Protein AF-A0A7Z8QSE9-F1 (afdb_monomer)

Solvent-accessible surface area (backbone atoms only — not comparable to full-atom values): 10908 Å² total; per-residue (Å²): 136,84,76,79,72,92,66,96,61,79,76,74,77,53,86,89,45,70,84,76,64,88,83,45,44,68,29,21,60,44,35,50,37,58,76,68,68,54,91,61,83,82,64,87,55,40,41,30,25,34,82,49,93,56,72,51,73,53,83,40,34,42,32,33,25,59,91,69,57,59,62,95,42,73,63,38,24,50,45,44,18,58,72,75,70,36,88,52,70,65,59,51,45,54,49,55,74,76,43,62,71,62,64,55,52,52,43,28,70,74,34,66,65,36,65,56,32,29,42,51,51,46,49,47,30,60,70,67,74,48,84,68,102,66,80,64,50,88,63,72,74,75,37,61,63,50,53,69,89,46,24,63,60,33,74,70,44,79,41,62,55,49,34,27,28,45,16,54,57,49,51,91,92,55,55,74,80,44,71,62,74,135

Nearest PDB structures (foldseek):
  8bbe-assembly1_D  TM=5.115E-01  e=9.601E+00  Homo sapiens
  8bbg-assembly1_D  TM=5.116E-01  e=9.601E+00  Homo sapiens

Radius of gyration: 16.35 Å; Cα contacts (8 Å, |Δi|>4): 283; chains: 1; bounding box: 40×39×44 Å

Foldseek 3Di:
DPPPDDDPDPQPCPVQFDDDDPPKAFAALSCLCRSLVFDFDDPQAGEIEDDDCDWDDGRRYTYHYPVLDFDPDPLRRNVSCCVPVNDDLRSLLSSLVSDDLVSLVVLCVVPVQDLSSLLNQCSSCQLVVDHRPDFARPDYAAHENTDVQFWPFADWDADRSSSYTDRFNDGSVDTDTGTDDD

Structure (mmCIF, N/CA/C/O backbone):
data_AF-A0A7Z8QSE9-F1
#
_entry.id   AF-A0A7Z8QSE9-F1
#
loop_
_atom_site.group_PDB
_atom_site.id
_atom_site.type_symbol
_atom_site.label_atom_id
_atom_site.label_alt_id
_atom_site.label_comp_id
_atom_site.label_asym_id
_atom_site.label_entity_id
_atom_site.label_seq_id
_atom_site.pdbx_PDB_ins_code
_atom_site.Cartn_x
_atom_site.Cartn_y
_atom_site.Cartn_z
_atom_site.occupancy
_atom_site.B_iso_or_equiv
_atom_site.auth_seq_id
_atom_site.auth_comp_id
_atom_site.auth_asym_id
_a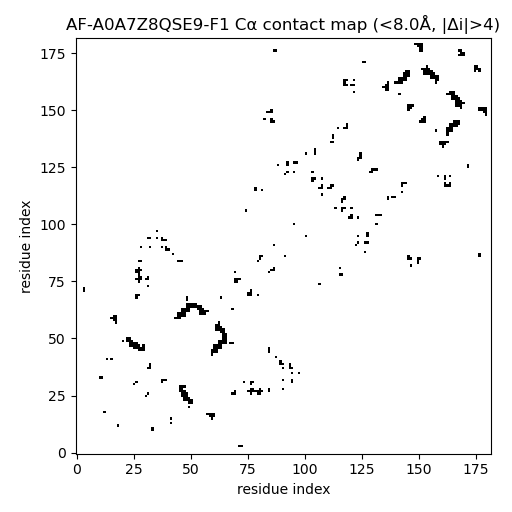tom_site.auth_atom_id
_atom_site.pdbx_PDB_model_num
ATOM 1 N N . MET A 1 1 ? 4.114 -19.449 9.223 1.00 33.12 1 MET A N 1
ATOM 2 C CA . MET A 1 1 ? 5.107 -19.024 8.212 1.00 33.12 1 MET A CA 1
ATOM 3 C C . MET A 1 1 ? 4.740 -19.658 6.883 1.00 33.12 1 MET A C 1
ATOM 5 O O . MET A 1 1 ? 5.011 -20.833 6.684 1.00 33.12 1 MET A O 1
ATOM 9 N N . VAL A 1 2 ? 4.050 -18.923 6.011 1.00 28.47 2 VAL A N 1
ATOM 10 C CA . VAL A 1 2 ? 3.812 -19.380 4.637 1.00 28.47 2 VAL A CA 1
ATOM 11 C C . VAL A 1 2 ? 5.042 -18.969 3.839 1.00 28.47 2 VAL A C 1
ATOM 13 O O . VAL A 1 2 ? 5.263 -17.783 3.617 1.00 28.47 2 VAL A O 1
ATOM 16 N N . ALA A 1 3 ? 5.885 -19.940 3.500 1.00 30.17 3 ALA A N 1
ATOM 17 C CA . ALA A 1 3 ? 6.996 -19.721 2.589 1.00 30.17 3 ALA A CA 1
ATOM 18 C C . ALA A 1 3 ? 6.424 -19.316 1.221 1.00 30.17 3 ALA A C 1
ATOM 20 O O . ALA A 1 3 ? 5.683 -20.089 0.608 1.00 30.17 3 ALA A O 1
ATOM 21 N N . TYR A 1 4 ? 6.733 -18.100 0.764 1.00 39.06 4 TYR A N 1
ATOM 22 C CA . TYR A 1 4 ? 6.474 -17.684 -0.611 1.00 39.06 4 TYR A CA 1
ATOM 23 C C . TYR A 1 4 ? 7.404 -18.504 -1.507 1.00 39.06 4 TYR A C 1
ATOM 25 O O . TYR A 1 4 ? 8.621 -18.331 -1.524 1.00 39.06 4 TYR A O 1
ATOM 33 N N . ASN A 1 5 ? 6.825 -19.532 -2.119 1.00 48.72 5 ASN A N 1
ATOM 34 C CA . ASN A 1 5 ? 7.569 -20.565 -2.810 1.00 48.72 5 ASN A CA 1
ATOM 35 C C . ASN A 1 5 ? 8.211 -19.992 -4.079 1.00 48.72 5 ASN A C 1
ATOM 37 O O . ASN A 1 5 ? 7.522 -19.420 -4.928 1.00 48.72 5 ASN A O 1
ATOM 41 N N . GLN A 1 6 ? 9.519 -20.212 -4.219 1.00 49.94 6 GLN A N 1
ATOM 42 C CA . GLN A 1 6 ? 10.205 -20.119 -5.497 1.00 49.94 6 GLN A CA 1
ATOM 43 C C . GLN A 1 6 ? 9.574 -21.128 -6.449 1.00 49.94 6 GLN A C 1
ATOM 45 O O . GLN A 1 6 ? 9.698 -22.325 -6.236 1.00 49.94 6 GLN A O 1
ATOM 50 N N . ASN A 1 7 ? 8.884 -20.652 -7.480 1.00 38.03 7 ASN A N 1
ATOM 51 C CA . ASN A 1 7 ? 8.595 -21.422 -8.680 1.00 38.03 7 ASN A CA 1
ATOM 52 C C . ASN A 1 7 ? 8.365 -20.443 -9.827 1.00 38.03 7 ASN A C 1
ATOM 54 O O . ASN A 1 7 ? 7.598 -19.488 -9.706 1.00 38.03 7 ASN A O 1
ATOM 58 N N . SER A 1 8 ? 9.057 -20.709 -10.926 1.00 42.00 8 SER A N 1
ATOM 59 C CA . SER A 1 8 ? 8.953 -20.146 -12.269 1.00 42.00 8 SER A CA 1
ATOM 60 C C . SER A 1 8 ? 7.505 -20.109 -12.774 1.00 42.00 8 SER A C 1
ATOM 62 O O . SER A 1 8 ? 7.078 -20.908 -13.602 1.00 42.00 8 SER A O 1
ATOM 64 N N . ARG A 1 9 ? 6.715 -19.164 -12.264 1.00 39.66 9 ARG A N 1
ATOM 65 C CA . ARG A 1 9 ? 5.426 -18.795 -12.845 1.00 39.66 9 ARG A CA 1
ATOM 66 C C . ARG A 1 9 ? 5.698 -17.829 -14.001 1.00 39.66 9 ARG A C 1
ATOM 68 O O . ARG A 1 9 ? 6.543 -16.946 -13.832 1.00 39.66 9 ARG A O 1
ATOM 75 N N . PRO A 1 10 ? 5.027 -17.973 -15.160 1.00 39.97 10 PRO A N 1
ATOM 76 C CA . PRO A 1 10 ? 5.124 -16.980 -16.221 1.00 39.97 10 PRO A CA 1
ATOM 77 C C . PRO A 1 10 ? 4.791 -15.624 -15.603 1.00 39.97 10 PRO A C 1
ATOM 79 O O . PRO A 1 10 ? 3.752 -15.482 -14.955 1.00 39.97 10 PRO A O 1
ATOM 82 N N . VAL A 1 11 ? 5.721 -14.670 -15.717 1.00 47.94 11 VAL A N 1
ATOM 83 C CA . VAL A 1 11 ? 5.527 -13.303 -15.224 1.00 47.94 11 VAL A CA 1
ATOM 84 C C . VAL A 1 11 ? 4.167 -12.851 -15.751 1.00 47.94 11 VAL A C 1
ATOM 86 O O . VAL A 1 11 ? 3.979 -12.900 -16.970 1.00 47.94 11 VAL A O 1
ATOM 89 N N . PRO A 1 12 ? 3.200 -12.490 -14.888 1.00 53.16 12 PRO A N 1
ATOM 90 C CA . PRO A 1 12 ? 1.891 -12.095 -15.367 1.00 53.16 12 PRO A CA 1
ATOM 91 C C . PRO A 1 12 ? 2.079 -10.966 -16.365 1.00 53.16 12 PRO A C 1
ATOM 93 O O . PRO A 1 12 ? 2.729 -9.955 -16.083 1.00 53.16 12 PRO A O 1
ATOM 96 N N . VAL A 1 13 ? 1.570 -11.195 -17.571 1.00 58.72 13 VAL A N 1
ATOM 97 C CA . VAL A 1 13 ? 1.646 -10.219 -18.642 1.00 58.72 13 VAL A CA 1
ATOM 98 C C . VAL A 1 13 ? 0.663 -9.126 -18.272 1.00 58.72 13 VAL A C 1
ATOM 100 O O . VAL A 1 13 ? -0.544 -9.244 -18.466 1.00 58.72 13 VAL A O 1
ATOM 103 N N . PHE A 1 14 ? 1.180 -8.044 -17.706 1.00 74.75 14 PHE A N 1
ATOM 104 C CA . PHE A 1 14 ? 0.444 -6.797 -17.646 1.00 74.75 14 PHE A CA 1
ATOM 105 C C . PHE A 1 14 ? 0.302 -6.321 -19.093 1.00 74.75 14 PHE A C 1
ATOM 107 O O . PHE A 1 14 ? 1.193 -5.661 -19.606 1.00 74.75 14 PHE A O 1
ATOM 114 N N . HIS A 1 15 ? -0.774 -6.712 -19.781 1.00 64.69 15 HIS A N 1
ATOM 115 C CA . HIS A 1 15 ? -0.926 -6.557 -21.238 1.00 64.69 15 HIS A CA 1
ATOM 116 C C . HIS A 1 15 ? -0.707 -5.124 -21.761 1.00 64.69 15 HIS A C 1
ATOM 118 O O . HIS A 1 15 ? -0.363 -4.945 -22.924 1.00 64.69 15 HIS A O 1
ATOM 124 N N . ALA A 1 16 ? -0.859 -4.108 -20.905 1.00 78.12 16 ALA A N 1
ATOM 125 C CA . ALA A 1 16 ? -0.599 -2.702 -21.220 1.00 78.12 16 ALA A CA 1
ATOM 126 C C . ALA A 1 16 ? 0.832 -2.215 -20.888 1.00 78.12 16 ALA A C 1
ATOM 128 O O . ALA A 1 16 ? 1.114 -1.021 -20.989 1.00 78.12 16 ALA A O 1
ATOM 129 N N . PHE A 1 17 ? 1.726 -3.100 -20.444 1.00 87.75 17 PHE A N 1
ATOM 130 C CA . PHE A 1 17 ? 3.077 -2.780 -19.998 1.00 87.75 17 PHE A CA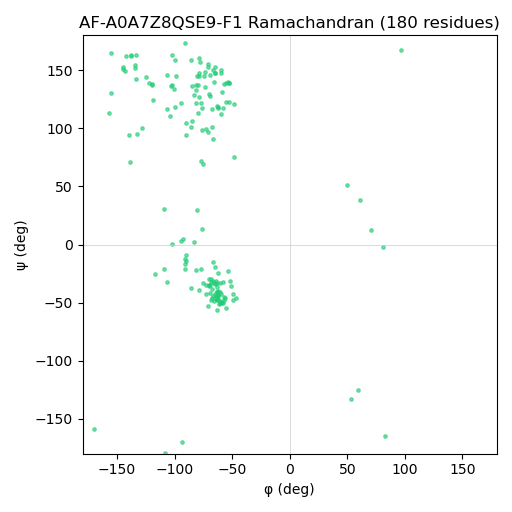 1
ATOM 131 C C . PHE A 1 17 ? 4.106 -3.517 -20.864 1.00 87.75 17 PHE A C 1
ATOM 133 O O . PHE A 1 17 ? 3.931 -4.701 -21.159 1.00 87.75 17 PHE A O 1
ATOM 140 N N . PRO A 1 18 ? 5.214 -2.858 -21.253 1.00 88.25 18 PRO A N 1
ATOM 141 C CA . PRO A 1 18 ? 6.272 -3.533 -21.990 1.00 88.25 18 PRO A CA 1
ATOM 142 C C . PRO A 1 18 ? 6.925 -4.617 -21.123 1.00 88.25 18 PRO A C 1
ATOM 144 O O . PRO A 1 18 ? 6.970 -4.503 -19.895 1.00 88.25 18 PRO A O 1
ATOM 147 N N . ALA A 1 19 ? 7.481 -5.647 -21.764 1.00 88.44 19 ALA A N 1
ATOM 148 C CA . ALA A 1 19 ? 8.210 -6.699 -21.063 1.00 88.44 19 ALA A CA 1
ATOM 149 C C . ALA A 1 19 ? 9.374 -6.115 -20.239 1.00 88.44 19 ALA A C 1
ATOM 151 O O . ALA A 1 19 ? 10.103 -5.220 -20.695 1.00 88.44 19 ALA A O 1
ATOM 152 N N . LEU A 1 20 ? 9.546 -6.622 -19.019 1.00 89.69 20 LEU A N 1
ATOM 153 C CA . LEU A 1 20 ? 10.665 -6.258 -18.154 1.00 89.69 20 LEU A CA 1
ATOM 154 C C . LEU A 1 20 ? 11.982 -6.842 -18.685 1.00 89.69 20 LEU A C 1
ATOM 156 O O . LEU A 1 20 ? 11.987 -7.825 -19.420 1.00 89.69 20 LEU A O 1
ATOM 160 N N . GLU A 1 21 ? 13.099 -6.203 -18.332 1.00 87.62 21 G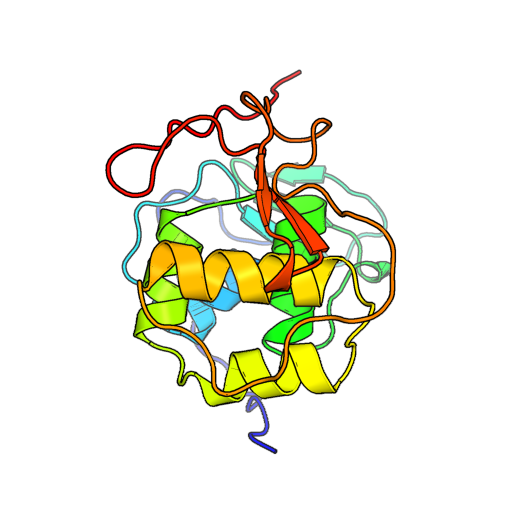LU A N 1
ATOM 161 C CA . GLU A 1 21 ? 14.431 -6.744 -18.626 1.00 87.62 21 GLU A CA 1
ATOM 162 C C . GLU A 1 21 ? 14.647 -8.053 -17.852 1.00 87.62 21 GLU A C 1
ATOM 164 O O . GLU A 1 21 ? 14.158 -8.200 -16.725 1.00 87.62 21 GLU A O 1
ATOM 169 N N . GLU A 1 22 ? 15.403 -8.984 -18.432 1.00 88.44 22 GLU A N 1
ATOM 170 C CA . GLU A 1 22 ? 15.768 -10.235 -17.768 1.00 88.44 22 GLU A CA 1
ATOM 171 C C . GLU A 1 22 ? 16.449 -9.967 -16.412 1.00 88.44 22 GLU A C 1
ATOM 173 O O . GLU A 1 22 ? 17.223 -9.020 -16.253 1.00 88.44 22 GLU A O 1
ATOM 178 N N . GLY A 1 23 ? 16.101 -10.766 -15.400 1.00 90.44 23 GLY A N 1
ATOM 179 C CA . GLY A 1 23 ? 16.563 -10.581 -14.020 1.00 90.44 23 GLY A CA 1
ATOM 180 C C . GLY A 1 23 ? 15.806 -9.521 -13.208 1.00 90.44 23 GLY A C 1
ATOM 181 O O . GLY A 1 23 ? 16.090 -9.359 -12.021 1.00 90.44 23 GLY A O 1
ATOM 182 N N . SER A 1 24 ? 14.834 -8.815 -13.797 1.00 94.50 24 SER A N 1
ATOM 183 C CA . SER A 1 24 ? 13.962 -7.908 -13.038 1.00 94.50 24 SER A CA 1
ATOM 184 C C . SER A 1 24 ? 12.951 -8.680 -12.183 1.00 94.50 24 SER A C 1
ATOM 186 O O . SER A 1 24 ? 12.460 -9.734 -12.584 1.00 94.50 24 SER A O 1
ATOM 188 N N . THR A 1 25 ? 12.573 -8.127 -11.028 1.00 96.06 25 THR A N 1
ATOM 189 C CA . THR A 1 25 ? 11.543 -8.706 -10.145 1.00 96.06 25 THR A CA 1
ATOM 190 C C . THR A 1 25 ? 10.432 -7.707 -9.853 1.00 96.06 25 THR A C 1
ATOM 192 O O . THR A 1 25 ? 10.699 -6.519 -9.681 1.00 96.06 25 THR A O 1
ATOM 195 N N . LEU A 1 26 ? 9.187 -8.169 -9.743 1.00 96.62 26 LEU A N 1
ATOM 196 C CA . LEU A 1 26 ? 8.053 -7.308 -9.392 1.00 96.62 26 LEU A CA 1
ATOM 197 C C . LEU A 1 26 ? 8.199 -6.742 -7.969 1.00 96.62 26 LEU A C 1
ATOM 199 O O . LEU A 1 26 ? 8.743 -7.398 -7.082 1.00 96.62 26 LEU A O 1
ATOM 203 N N . ALA A 1 27 ? 7.695 -5.529 -7.745 1.00 97.94 27 ALA A N 1
ATOM 204 C CA . ALA A 1 27 ? 7.638 -4.902 -6.428 1.00 97.94 27 ALA A CA 1
ATOM 205 C C . ALA A 1 27 ? 6.298 -4.195 -6.223 1.00 97.94 27 ALA A C 1
ATOM 207 O O . ALA A 1 27 ? 5.561 -3.954 -7.177 1.00 97.94 27 ALA A O 1
ATOM 208 N N . GLY A 1 28 ? 5.983 -3.895 -4.962 1.00 98.25 28 GLY A N 1
ATOM 209 C CA . GLY A 1 28 ? 4.776 -3.151 -4.617 1.00 98.25 28 GLY A CA 1
ATOM 210 C C . GLY A 1 28 ? 3.496 -3.750 -5.197 1.00 98.25 28 GLY A C 1
ATOM 211 O O . GLY A 1 28 ? 3.300 -4.967 -5.127 1.00 98.25 28 GLY A O 1
ATOM 212 N N . TYR A 1 29 ? 2.645 -2.913 -5.795 1.00 97.81 29 TYR A N 1
ATOM 21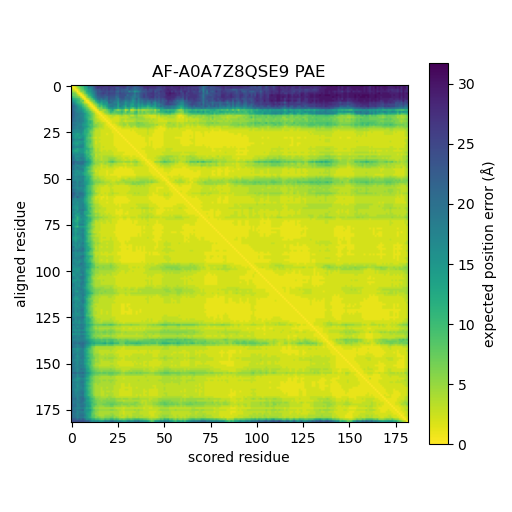3 C CA . TYR A 1 29 ? 1.361 -3.362 -6.339 1.00 97.81 29 TYR A CA 1
ATOM 214 C C . TYR A 1 29 ? 1.510 -4.414 -7.437 1.00 97.81 29 TYR A C 1
ATOM 216 O O . TYR A 1 29 ? 0.690 -5.324 -7.502 1.00 97.81 29 TYR A O 1
ATOM 224 N N . ALA A 1 30 ? 2.571 -4.370 -8.248 1.00 96.88 30 ALA A N 1
ATOM 225 C CA . ALA A 1 30 ? 2.770 -5.359 -9.306 1.00 96.88 30 ALA A CA 1
ATOM 226 C C . ALA A 1 30 ? 2.932 -6.772 -8.731 1.00 96.88 30 ALA A C 1
ATOM 228 O O . ALA A 1 30 ? 2.312 -7.720 -9.208 1.00 96.88 30 ALA A O 1
ATOM 229 N N . ALA A 1 31 ? 3.733 -6.901 -7.670 1.00 97.00 31 ALA A N 1
ATOM 230 C CA . ALA A 1 31 ? 3.939 -8.171 -6.983 1.00 97.00 31 ALA A CA 1
ATOM 231 C C . ALA A 1 31 ? 2.667 -8.645 -6.266 1.00 97.00 31 ALA A C 1
ATOM 233 O O . ALA A 1 31 ? 2.361 -9.832 -6.301 1.00 97.00 31 ALA A O 1
ATOM 234 N N . LEU A 1 32 ? 1.905 -7.726 -5.665 1.00 97.25 32 LEU A N 1
ATOM 235 C CA . LEU A 1 32 ? 0.654 -8.047 -4.971 1.00 97.25 32 LEU A CA 1
ATOM 236 C C . LEU A 1 32 ? -0.432 -8.523 -5.945 1.00 97.25 32 LEU A C 1
ATOM 238 O O . LEU A 1 32 ? -1.056 -9.554 -5.705 1.00 97.25 32 LEU A O 1
ATOM 242 N N . ILE A 1 33 ? -0.613 -7.822 -7.069 1.00 95.94 33 ILE A N 1
ATOM 243 C CA . ILE A 1 33 ? -1.560 -8.200 -8.129 1.00 95.94 33 ILE A CA 1
ATOM 244 C C . ILE A 1 33 ? -1.206 -9.581 -8.680 1.00 95.94 33 ILE A C 1
ATOM 246 O O . ILE A 1 33 ? -2.063 -10.461 -8.742 1.00 95.94 33 ILE A O 1
ATOM 250 N N . ALA A 1 34 ? 0.065 -9.783 -9.026 1.00 94.50 34 ALA A N 1
ATOM 251 C CA . ALA A 1 34 ? 0.583 -11.042 -9.542 1.00 94.50 34 ALA A CA 1
ATOM 252 C C . ALA A 1 34 ? 0.441 -12.201 -8.544 1.00 94.50 34 ALA A C 1
ATOM 254 O O . ALA A 1 34 ? -0.062 -13.269 -8.888 1.00 94.50 34 ALA A O 1
ATOM 255 N N . GLY A 1 35 ? 0.902 -11.991 -7.310 1.00 94.44 35 GLY A N 1
ATOM 256 C CA . GLY A 1 35 ? 0.995 -13.019 -6.277 1.00 94.44 35 GLY A CA 1
ATOM 257 C C . GLY A 1 35 ? -0.365 -13.501 -5.782 1.00 94.44 35 GLY A C 1
ATOM 258 O O . GLY A 1 35 ? -0.511 -14.683 -5.479 1.00 94.44 35 GLY A O 1
ATOM 259 N N . HIS A 1 36 ? -1.359 -12.609 -5.763 1.00 94.19 36 HIS A N 1
ATOM 260 C CA . HIS A 1 36 ? -2.722 -12.912 -5.323 1.00 94.19 36 HIS A CA 1
ATOM 261 C C . HIS A 1 36 ? -3.719 -13.106 -6.480 1.00 94.19 36 HIS A C 1
ATOM 263 O O . HIS A 1 36 ? -4.892 -13.363 -6.223 1.00 94.19 36 HIS A O 1
ATOM 269 N N . GLY A 1 37 ? -3.285 -12.992 -7.743 1.00 93.25 37 GLY A N 1
ATOM 270 C CA . GLY A 1 37 ? -4.162 -13.139 -8.911 1.00 93.25 37 GLY A CA 1
ATOM 271 C C . GLY A 1 37 ? -5.298 -12.110 -8.947 1.00 93.25 37 GLY A C 1
ATOM 272 O O . GLY A 1 37 ? -6.432 -12.454 -9.273 1.00 93.25 37 GLY A O 1
ATOM 273 N N . LEU A 1 38 ? -5.017 -10.864 -8.553 1.00 94.06 38 LEU A N 1
ATOM 274 C CA . LEU A 1 38 ? -6.049 -9.840 -8.381 1.00 94.06 38 LEU A CA 1
ATOM 275 C C . LEU A 1 38 ? -6.621 -9.392 -9.731 1.00 94.06 38 LEU A C 1
ATOM 277 O O . LEU A 1 38 ? -5.883 -8.983 -10.628 1.00 94.06 38 LEU A O 1
ATOM 281 N N . LEU A 1 39 ? -7.949 -9.396 -9.840 1.00 91.25 39 LEU A N 1
ATOM 282 C CA . LEU A 1 39 ? -8.674 -8.857 -10.989 1.00 91.25 39 LEU A CA 1
ATOM 283 C C . LEU A 1 39 ? -8.989 -7.382 -10.740 1.00 91.25 39 LEU A C 1
ATOM 285 O O . LEU A 1 39 ? -9.978 -7.046 -10.090 1.00 91.25 39 LEU A O 1
ATOM 289 N N . VAL A 1 40 ? -8.118 -6.502 -11.226 1.00 91.56 40 VAL A N 1
ATOM 290 C CA . VAL A 1 40 ? -8.216 -5.052 -11.023 1.00 91.56 40 VAL A CA 1
ATOM 291 C C . VAL A 1 40 ? -7.967 -4.302 -12.327 1.00 91.56 40 VAL A C 1
ATOM 293 O O . VAL A 1 40 ? -7.220 -4.795 -13.178 1.00 91.56 40 VAL A O 1
ATOM 296 N N . PRO A 1 41 ? -8.548 -3.100 -12.501 1.00 87.38 41 PRO A N 1
ATOM 297 C CA . PRO A 1 41 ? -8.123 -2.199 -13.562 1.00 87.38 41 PRO A CA 1
ATOM 298 C C . PRO A 1 41 ? -6.613 -1.966 -13.478 1.00 87.38 41 PRO A C 1
ATOM 300 O O . PRO A 1 41 ? -6.059 -1.839 -12.386 1.00 87.38 41 PRO A O 1
ATOM 303 N N . ALA A 1 42 ? -5.943 -1.917 -14.627 1.00 81.19 42 ALA A N 1
ATOM 304 C CA . ALA A 1 42 ? -4.497 -1.741 -14.670 1.00 81.19 42 ALA A CA 1
ATOM 305 C C . ALA A 1 42 ? -4.096 -0.375 -14.069 1.00 81.19 42 ALA A C 1
ATOM 307 O O . ALA A 1 42 ? -4.482 0.650 -14.644 1.00 81.19 42 ALA A O 1
ATOM 308 N N . PRO A 1 43 ? -3.296 -0.331 -12.982 1.00 89.81 43 PRO A N 1
ATOM 309 C CA . PRO A 1 43 ? -2.843 0.929 -12.386 1.00 89.81 43 PRO A CA 1
ATOM 310 C C . PRO A 1 43 ? -2.034 1.771 -13.374 1.00 89.81 43 PRO A C 1
ATOM 312 O O . PRO A 1 43 ? -1.330 1.213 -14.215 1.00 89.81 43 PRO A O 1
ATOM 315 N N . ASP A 1 44 ? -2.099 3.106 -13.286 1.00 88.94 44 ASP A N 1
ATOM 316 C CA . ASP A 1 44 ? -1.430 4.040 -14.220 1.00 88.94 44 ASP A CA 1
ATOM 317 C C . ASP A 1 44 ? 0.047 3.708 -14.447 1.00 88.94 44 ASP A C 1
ATOM 319 O O . ASP A 1 44 ? 0.517 3.692 -15.583 1.00 88.94 44 ASP A O 1
ATOM 323 N N . TYR A 1 45 ? 0.752 3.364 -13.375 1.00 93.06 45 TYR A N 1
ATOM 324 C CA . TYR A 1 45 ? 2.097 2.818 -13.421 1.00 93.06 45 TYR A CA 1
ATOM 325 C C . TYR A 1 45 ? 2.260 1.748 -12.346 1.00 93.06 45 TYR A C 1
ATOM 327 O O . TYR A 1 45 ? 1.499 1.687 -11.382 1.00 93.06 45 TYR A O 1
ATOM 335 N N . LEU A 1 46 ? 3.285 0.923 -12.516 1.00 95.50 46 LEU A N 1
ATOM 336 C CA . LEU A 1 46 ? 3.662 -0.125 -11.578 1.00 95.50 46 LEU A CA 1
ATOM 337 C C . LEU A 1 46 ? 5.165 -0.097 -11.346 1.00 95.50 46 LEU A C 1
ATOM 339 O O . LEU A 1 46 ? 5.936 0.339 -12.207 1.00 95.50 46 LEU A O 1
ATOM 343 N N . CYS A 1 47 ? 5.590 -0.591 -10.189 1.00 97.00 47 CYS A N 1
ATOM 344 C CA . CYS A 1 47 ? 7.004 -0.696 -9.864 1.00 97.00 47 CYS A CA 1
ATOM 345 C C . CYS A 1 47 ? 7.582 -2.094 -10.097 1.00 97.00 47 CYS A C 1
ATOM 347 O O . CYS A 1 47 ? 6.963 -3.121 -9.823 1.00 97.00 47 CYS A O 1
ATOM 349 N N . ALA A 1 48 ? 8.838 -2.119 -10.526 1.00 97.31 48 ALA A N 1
ATOM 350 C CA . ALA A 1 48 ? 9.666 -3.317 -10.537 1.00 97.31 48 ALA A CA 1
ATOM 351 C C . ALA A 1 48 ? 11.082 -2.978 -10.062 1.00 97.31 48 ALA A C 1
ATOM 353 O O . ALA A 1 48 ? 11.495 -1.818 -10.043 1.00 97.31 48 ALA A O 1
ATOM 354 N N . ILE A 1 49 ? 11.829 -3.999 -9.666 1.00 98.00 49 ILE A N 1
ATOM 355 C CA . ILE A 1 49 ? 13.244 -3.916 -9.323 1.00 98.00 49 ILE A CA 1
ATOM 356 C C . ILE A 1 49 ? 14.035 -4.400 -10.529 1.00 98.00 49 ILE A C 1
ATOM 358 O O . ILE A 1 49 ? 13.887 -5.548 -10.938 1.00 98.00 49 ILE A O 1
ATOM 362 N N . GLY A 1 50 ? 14.855 -3.524 -11.094 1.00 96.00 50 GLY A N 1
ATOM 363 C CA . GLY A 1 50 ? 15.784 -3.866 -12.163 1.00 96.00 50 GLY A CA 1
ATOM 364 C C . GLY A 1 50 ? 17.143 -4.295 -11.617 1.00 96.00 50 GLY A C 1
ATOM 36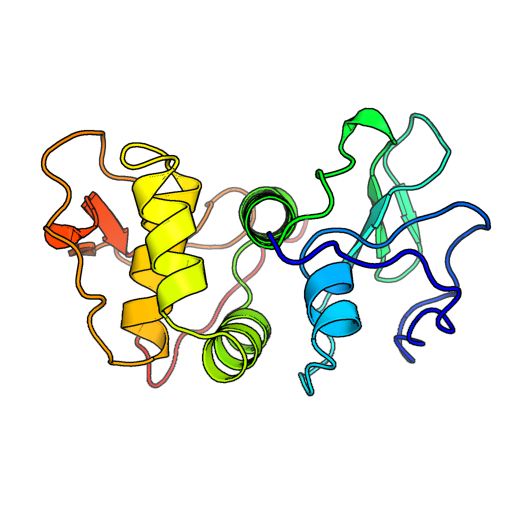5 O O . GLY A 1 50 ? 17.436 -4.160 -10.430 1.00 96.00 50 GLY A O 1
ATOM 366 N N . THR A 1 51 ? 18.009 -4.755 -12.513 1.00 94.50 51 THR A N 1
ATOM 367 C CA . THR A 1 51 ? 19.392 -5.155 -12.200 1.00 94.50 51 THR A CA 1
ATOM 368 C C . THR A 1 51 ? 20.352 -3.962 -12.116 1.00 94.50 51 THR A C 1
ATOM 370 O O . THR A 1 51 ? 21.389 -4.029 -11.462 1.00 94.50 51 THR A O 1
ATOM 373 N N . LYS A 1 52 ? 19.999 -2.835 -12.746 1.00 93.25 52 LYS A N 1
ATOM 374 C CA . LYS A 1 52 ? 20.826 -1.622 -12.823 1.00 93.25 52 LYS A CA 1
ATOM 375 C C . LYS A 1 52 ? 20.754 -0.797 -11.531 1.00 93.25 52 LYS A C 1
ATOM 377 O O . LYS A 1 52 ? 19.694 -0.618 -10.934 1.00 93.25 52 LYS A O 1
ATOM 382 N N . HIS A 1 53 ? 21.864 -0.159 -11.155 1.00 94.12 53 HIS A N 1
ATOM 383 C CA . HIS A 1 53 ? 21.939 0.764 -10.010 1.00 94.12 53 HIS A CA 1
ATOM 384 C C . HIS A 1 53 ? 21.418 2.185 -10.310 1.00 94.12 53 HIS A C 1
ATOM 386 O O . HIS A 1 53 ? 21.842 3.154 -9.685 1.00 94.12 53 HIS A O 1
ATOM 392 N N . LYS A 1 54 ? 20.457 2.325 -11.231 1.00 95.50 54 LYS A N 1
ATOM 393 C CA . LYS A 1 54 ? 19.793 3.593 -11.566 1.00 95.50 54 LYS A CA 1
ATOM 394 C C . LYS A 1 54 ? 18.276 3.406 -11.635 1.00 95.50 54 LYS A C 1
ATOM 396 O O . LYS A 1 54 ? 17.810 2.374 -12.108 1.00 95.50 54 LYS A O 1
ATOM 401 N N . ARG A 1 55 ? 17.517 4.405 -11.168 1.00 96.50 55 ARG A N 1
ATOM 402 C CA . ARG A 1 55 ? 16.058 4.469 -11.358 1.00 96.50 55 ARG A CA 1
ATOM 403 C C . ARG A 1 55 ? 15.741 4.982 -12.760 1.00 96.50 55 ARG A C 1
ATOM 405 O O . ARG A 1 55 ? 16.385 5.929 -13.209 1.00 96.50 55 ARG A O 1
ATOM 412 N N . TYR A 1 56 ? 14.772 4.376 -13.429 1.00 96.06 56 TYR A N 1
ATOM 413 C CA . TYR A 1 56 ? 14.340 4.796 -14.762 1.00 96.06 56 TYR A CA 1
ATOM 414 C C . TYR A 1 56 ? 12.898 4.368 -15.033 1.00 96.06 56 TYR A C 1
ATOM 416 O O . TYR A 1 56 ? 12.357 3.521 -14.323 1.00 96.06 56 TYR A O 1
ATOM 424 N N . GLU A 1 57 ? 12.287 4.947 -16.060 1.00 95.12 57 GLU A N 1
ATOM 425 C CA . GLU A 1 57 ? 10.952 4.569 -16.519 1.00 95.12 57 GLU A CA 1
ATOM 426 C C . GLU A 1 57 ? 11.036 3.783 -17.833 1.00 95.12 57 GLU A C 1
ATOM 428 O O . GLU A 1 57 ? 11.925 4.015 -18.655 1.00 95.12 57 GLU A O 1
ATOM 433 N N . LYS A 1 58 ? 10.131 2.819 -18.019 1.00 93.75 58 LYS A N 1
ATOM 434 C CA . LYS A 1 58 ? 10.001 2.030 -19.254 1.00 93.75 58 LYS A CA 1
ATOM 435 C C . LYS A 1 58 ? 8.521 1.834 -19.568 1.00 93.75 58 LYS A C 1
ATOM 437 O O . LYS A 1 58 ? 7.882 0.913 -19.057 1.00 93.75 58 LYS A O 1
ATOM 442 N N . GLY A 1 59 ? 7.966 2.710 -20.403 1.00 93.00 59 GLY A N 1
ATOM 443 C CA . GLY A 1 59 ? 6.515 2.796 -20.575 1.00 93.00 59 GLY A CA 1
ATOM 444 C C . GLY A 1 59 ? 5.854 3.110 -19.232 1.00 93.00 59 GLY A C 1
ATOM 445 O O . GLY A 1 59 ? 6.258 4.045 -18.554 1.00 93.00 59 GLY A O 1
ATOM 446 N N . ARG A 1 60 ? 4.893 2.284 -18.809 1.00 93.06 60 ARG A N 1
ATOM 447 C CA . ARG A 1 60 ? 4.201 2.427 -17.514 1.00 93.06 60 ARG A CA 1
ATOM 448 C C . ARG A 1 60 ? 4.963 1.812 -16.331 1.00 93.06 60 ARG A C 1
ATOM 450 O O . ARG A 1 60 ? 4.470 1.824 -15.207 1.00 93.06 60 ARG A O 1
ATOM 457 N N . TRP A 1 61 ? 6.160 1.264 -16.547 1.00 95.38 61 TRP A N 1
ATOM 458 C CA . TRP A 1 61 ? 7.003 0.796 -15.449 1.00 95.38 61 TRP A CA 1
ATOM 459 C C . TRP A 1 61 ? 7.836 1.916 -14.847 1.00 95.38 61 TRP A C 1
ATOM 461 O O . TRP A 1 61 ? 8.531 2.632 -15.566 1.00 95.38 61 TRP A O 1
ATOM 471 N N . ARG A 1 62 ? 7.894 1.944 -13.517 1.00 96.19 62 ARG A N 1
ATOM 472 C CA . ARG A 1 62 ? 8.936 2.627 -12.750 1.00 96.19 62 ARG A CA 1
ATOM 473 C C . ARG A 1 62 ? 9.909 1.596 -12.199 1.00 96.19 62 ARG A C 1
ATOM 475 O O . ARG A 1 62 ? 9.572 0.805 -11.320 1.00 96.19 62 ARG A O 1
ATOM 482 N N . ILE A 1 63 ? 11.128 1.596 -12.721 1.00 97.38 63 ILE A N 1
ATOM 483 C CA . ILE A 1 63 ? 12.152 0.624 -12.356 1.00 97.38 63 ILE A CA 1
ATOM 484 C C . ILE A 1 63 ? 13.037 1.197 -11.254 1.00 97.38 63 ILE A C 1
ATOM 486 O O . ILE A 1 63 ? 13.663 2.250 -11.400 1.00 97.38 63 ILE A O 1
ATOM 490 N N . PHE A 1 64 ? 13.088 0.486 -10.133 1.00 98.06 64 PHE A N 1
ATOM 491 C CA . PHE A 1 64 ? 13.923 0.789 -8.982 1.00 98.06 64 PHE A CA 1
ATOM 492 C C . PHE A 1 64 ? 15.185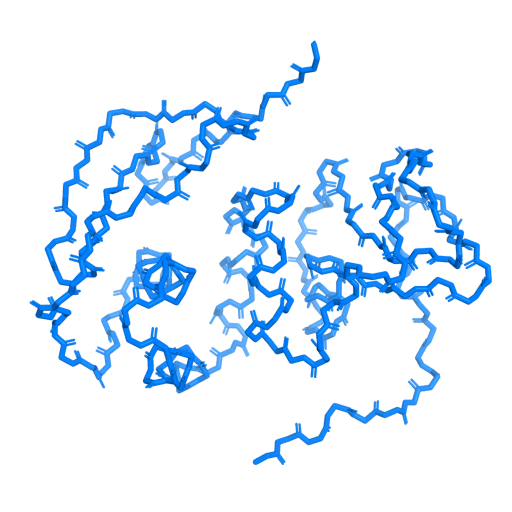 -0.069 -8.978 1.00 98.06 64 PHE A C 1
ATOM 494 O O . PHE A 1 64 ? 15.257 -1.124 -9.601 1.00 98.06 64 PHE A O 1
ATOM 501 N N . THR A 1 65 ? 16.202 0.400 -8.260 1.00 97.81 65 THR A N 1
ATOM 502 C CA . THR A 1 65 ? 17.484 -0.309 -8.151 1.00 97.81 65 THR A CA 1
ATOM 503 C C . THR A 1 65 ? 17.404 -1.471 -7.155 1.00 97.81 65 THR A C 1
ATOM 505 O O . THR A 1 65 ? 16.559 -1.411 -6.253 1.00 97.81 65 THR A O 1
ATOM 508 N N . PRO A 1 66 ? 18.325 -2.457 -7.213 1.00 97.12 66 PRO A N 1
ATOM 509 C CA . PRO A 1 66 ? 18.329 -3.616 -6.312 1.00 97.12 66 PRO A CA 1
ATOM 510 C C . PRO A 1 66 ? 18.256 -3.276 -4.818 1.00 97.12 66 PRO A C 1
ATOM 512 O O . PRO A 1 66 ? 17.636 -4.002 -4.051 1.00 97.12 66 PRO A O 1
ATOM 515 N N . ARG A 1 67 ? 18.814 -2.132 -4.395 1.00 97.00 67 ARG A N 1
ATOM 516 C CA . ARG A 1 67 ? 18.790 -1.692 -2.987 1.00 97.00 67 ARG A CA 1
ATOM 517 C C . ARG A 1 67 ? 17.386 -1.381 -2.451 1.00 97.00 67 ARG A C 1
ATOM 519 O O . ARG A 1 67 ? 17.216 -1.265 -1.247 1.00 97.00 67 ARG A O 1
ATOM 526 N N . HIS A 1 68 ? 16.414 -1.152 -3.334 1.00 97.81 68 HIS A N 1
ATOM 527 C CA . HIS A 1 68 ? 15.026 -0.883 -2.948 1.00 97.81 68 HIS A CA 1
ATOM 528 C C . HIS A 1 68 ? 14.177 -2.154 -2.958 1.00 97.81 68 HIS A C 1
ATOM 530 O O . HIS A 1 68 ? 12.970 -2.058 -2.750 1.00 97.81 68 HIS A O 1
ATOM 536 N N . LYS A 1 69 ? 14.772 -3.322 -3.243 1.00 97.44 69 LYS A N 1
ATOM 537 C CA . LYS A 1 69 ? 14.045 -4.585 -3.286 1.00 97.44 69 LYS A CA 1
ATOM 538 C C . LYS A 1 69 ? 13.376 -4.831 -1.930 1.00 97.44 69 LYS A C 1
ATOM 540 O O . LYS A 1 69 ? 14.092 -4.931 -0.933 1.00 97.44 69 LYS A O 1
ATOM 545 N N . PRO A 1 70 ? 12.035 -4.904 -1.869 1.00 97.62 70 PRO A N 1
ATOM 546 C CA . PRO A 1 70 ? 11.369 -5.314 -0.645 1.00 97.62 70 PRO A CA 1
ATOM 547 C C . PRO A 1 70 ? 11.705 -6.780 -0.357 1.00 97.62 70 PRO A C 1
ATOM 549 O O . PRO A 1 70 ? 11.914 -7.572 -1.279 1.00 97.62 70 PRO A O 1
ATOM 552 N N . ASN A 1 71 ? 11.733 -7.150 0.923 1.00 96.88 71 ASN A N 1
ATOM 553 C CA . ASN A 1 71 ? 11.693 -8.565 1.287 1.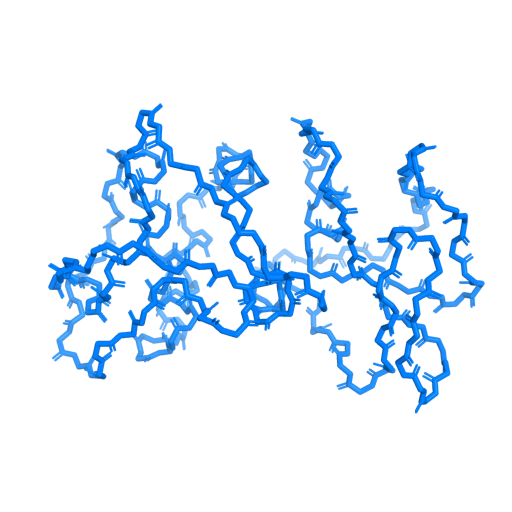00 96.88 71 ASN A CA 1
ATOM 554 C C . ASN A 1 71 ? 10.394 -9.182 0.751 1.00 96.88 71 ASN A C 1
ATOM 556 O O . ASN A 1 71 ? 9.374 -8.496 0.667 1.00 96.88 71 ASN A O 1
ATOM 560 N N . ASP A 1 72 ? 10.428 -10.471 0.425 1.00 94.00 72 ASP A N 1
ATOM 561 C CA . ASP A 1 72 ? 9.298 -11.177 -0.183 1.00 94.00 72 ASP A CA 1
ATOM 562 C C . ASP A 1 72 ? 8.219 -11.509 0.862 1.00 94.00 72 ASP A C 1
ATOM 564 O O . ASP A 1 72 ? 8.084 -12.631 1.351 1.00 94.00 72 ASP A O 1
ATOM 568 N N . SER A 1 73 ? 7.509 -10.474 1.311 1.00 96.50 73 SER A N 1
ATOM 569 C CA . SER A 1 73 ? 6.379 -10.593 2.225 1.00 96.50 73 SER A CA 1
ATOM 570 C C . SER A 1 73 ? 5.296 -9.565 1.919 1.00 96.50 73 SER A C 1
ATOM 572 O O . SER A 1 73 ? 5.577 -8.457 1.452 1.00 96.50 73 SER A O 1
ATOM 574 N N . LEU A 1 74 ? 4.050 -9.915 2.260 1.00 97.44 74 LEU A N 1
ATOM 575 C CA . LEU A 1 74 ? 2.884 -9.040 2.112 1.00 97.44 74 LEU A CA 1
ATOM 576 C C . LEU A 1 74 ? 3.144 -7.646 2.700 1.00 97.44 74 LEU A C 1
ATOM 578 O O . LEU A 1 74 ? 2.922 -6.641 2.028 1.00 97.44 74 LEU A O 1
ATOM 582 N N . HIS A 1 75 ? 3.676 -7.591 3.926 1.00 97.94 75 HIS A N 1
ATOM 583 C CA . HIS A 1 75 ? 3.982 -6.334 4.604 1.00 97.94 75 HIS A CA 1
ATOM 584 C C . HIS A 1 75 ? 4.963 -5.471 3.803 1.00 97.94 75 HIS A C 1
ATOM 586 O O . HIS A 1 75 ? 4.706 -4.294 3.566 1.00 97.94 75 HIS A O 1
ATOM 592 N N . ASN A 1 76 ? 6.078 -6.050 3.357 1.00 98.38 76 ASN A N 1
ATOM 593 C CA . ASN A 1 76 ? 7.133 -5.288 2.697 1.00 98.38 76 ASN A CA 1
ATOM 594 C C . ASN A 1 76 ? 6.707 -4.802 1.309 1.00 98.38 76 ASN A C 1
ATOM 596 O O . ASN A 1 76 ? 7.033 -3.675 0.936 1.00 98.38 76 ASN A O 1
ATOM 600 N N . HIS A 1 77 ? 5.928 -5.595 0.570 1.00 98.56 77 HIS A N 1
ATOM 601 C CA . HIS A 1 77 ? 5.353 -5.155 -0.699 1.00 98.56 77 HIS A CA 1
ATOM 602 C C . HIS A 1 77 ? 4.279 -4.074 -0.508 1.00 98.56 77 HIS A C 1
ATOM 604 O O . HIS A 1 77 ? 4.298 -3.079 -1.230 1.00 98.56 77 HIS A O 1
ATOM 610 N N . LEU A 1 78 ? 3.402 -4.189 0.494 1.00 98.69 78 LEU A N 1
ATOM 611 C CA . LEU A 1 78 ? 2.441 -3.131 0.830 1.00 98.69 78 LEU A CA 1
ATOM 612 C C . LEU A 1 78 ? 3.146 -1.832 1.236 1.00 98.69 78 LEU A C 1
ATOM 614 O O . LEU A 1 78 ? 2.841 -0.767 0.705 1.00 98.69 78 LEU A O 1
ATOM 618 N N . THR A 1 79 ? 4.136 -1.913 2.122 1.00 98.56 79 THR A N 1
ATOM 619 C CA . THR A 1 79 ? 4.939 -0.762 2.548 1.00 98.56 79 THR A CA 1
ATOM 620 C C . THR A 1 79 ? 5.667 -0.121 1.370 1.00 98.56 79 THR A C 1
ATOM 622 O O . THR A 1 79 ? 5.651 1.104 1.234 1.00 98.56 79 THR A O 1
ATOM 625 N N . PHE A 1 80 ? 6.249 -0.925 0.473 1.00 98.62 80 PHE A N 1
ATOM 626 C CA . PHE A 1 80 ? 6.853 -0.429 -0.762 1.00 98.62 80 PHE A CA 1
ATOM 627 C C . PHE A 1 80 ? 5.832 0.347 -1.607 1.00 98.62 80 PHE A C 1
ATOM 629 O O . PHE A 1 80 ? 6.104 1.484 -1.997 1.00 98.62 80 PHE A O 1
ATOM 636 N N . ALA A 1 81 ? 4.650 -0.229 -1.845 1.00 98.25 81 ALA A N 1
ATOM 637 C CA . ALA A 1 81 ? 3.604 0.388 -2.654 1.00 98.25 81 ALA A CA 1
ATOM 638 C C . ALA A 1 81 ? 3.141 1.727 -2.054 1.00 98.25 81 ALA A C 1
ATOM 640 O O . ALA A 1 81 ? 3.197 2.767 -2.711 1.00 98.25 81 ALA A O 1
ATOM 641 N N . LEU A 1 82 ? 2.810 1.755 -0.759 1.00 98.12 82 LEU A N 1
ATOM 642 C CA . LEU A 1 82 ? 2.383 2.978 -0.068 1.00 98.12 82 LEU A CA 1
ATOM 643 C C . LEU A 1 82 ? 3.456 4.077 -0.034 1.00 98.12 82 LEU A C 1
ATOM 645 O O . LEU A 1 82 ? 3.121 5.254 0.149 1.00 98.12 82 LEU A O 1
ATOM 649 N N . LYS A 1 83 ? 4.734 3.700 -0.134 1.00 97.56 83 LYS A N 1
ATOM 650 C CA . LYS A 1 83 ? 5.885 4.609 -0.114 1.00 97.56 83 LYS A CA 1
ATOM 651 C C . LYS A 1 83 ? 6.222 5.174 -1.491 1.00 97.56 83 LYS A C 1
ATOM 653 O O . LYS A 1 83 ? 6.650 6.323 -1.570 1.00 97.56 83 LYS A O 1
ATOM 658 N N . HIS A 1 84 ? 6.084 4.373 -2.545 1.00 96.88 84 HIS A N 1
ATOM 659 C CA . HIS A 1 84 ? 6.619 4.690 -3.873 1.00 96.88 84 HIS A CA 1
ATOM 660 C C . HIS A 1 84 ? 5.555 4.844 -4.964 1.00 96.88 84 HIS A C 1
ATOM 662 O O . HIS A 1 84 ? 5.798 5.547 -5.942 1.00 96.88 84 HIS A O 1
ATOM 668 N N . GLU A 1 85 ? 4.394 4.217 -4.792 1.00 96.50 85 GLU A N 1
ATOM 669 C CA . GLU A 1 85 ? 3.282 4.214 -5.754 1.00 96.50 85 GLU A CA 1
ATOM 670 C C . GLU A 1 85 ? 2.080 5.036 -5.256 1.00 96.50 85 GLU A C 1
ATOM 672 O O . GLU A 1 85 ? 1.257 5.504 -6.045 1.00 96.50 85 GLU A O 1
ATOM 677 N N . GLY A 1 86 ? 2.000 5.254 -3.941 1.00 96.94 86 GLY A N 1
ATOM 678 C CA . GLY A 1 86 ? 0.881 5.930 -3.291 1.00 96.94 86 GLY A CA 1
ATOM 679 C C . GLY A 1 86 ? -0.285 4.979 -3.023 1.00 96.94 86 GLY A C 1
ATOM 680 O O . GLY A 1 86 ? -0.136 3.756 -3.026 1.00 96.94 86 GLY A O 1
ATOM 681 N N . ILE A 1 87 ? -1.457 5.540 -2.736 1.00 97.62 87 ILE A N 1
ATOM 682 C CA . ILE A 1 87 ? -2.672 4.757 -2.496 1.00 97.62 87 ILE A CA 1
ATOM 683 C C . ILE A 1 87 ? -3.286 4.356 -3.837 1.00 97.62 87 ILE A C 1
ATOM 685 O O . ILE A 1 87 ? -3.458 5.203 -4.711 1.00 97.62 87 ILE A O 1
ATOM 689 N N . ASP A 1 88 ? -3.660 3.088 -3.973 1.00 97.19 88 ASP A N 1
ATOM 690 C CA . ASP A 1 88 ? -4.534 2.608 -5.040 1.00 97.19 88 ASP A CA 1
ATOM 691 C C . ASP A 1 88 ? -5.684 1.816 -4.406 1.00 97.19 88 ASP A C 1
ATOM 693 O O . ASP A 1 88 ? -5.509 0.683 -3.952 1.00 97.19 88 ASP A O 1
ATOM 697 N N . LEU A 1 89 ? -6.855 2.451 -4.281 1.00 97.00 89 LEU A N 1
ATOM 698 C CA . LEU A 1 89 ? -7.975 1.880 -3.525 1.00 97.00 89 LEU A CA 1
ATOM 699 C C . LEU A 1 89 ? -8.538 0.620 -4.189 1.00 97.00 89 LEU A C 1
ATOM 701 O O . LEU A 1 89 ? -8.980 -0.277 -3.475 1.00 97.00 89 LEU A O 1
ATOM 705 N N . ALA A 1 90 ? -8.491 0.524 -5.522 1.00 95.62 90 ALA A N 1
ATOM 706 C CA . ALA A 1 90 ? -8.971 -0.650 -6.243 1.00 95.62 90 ALA A CA 1
ATOM 707 C C . ALA A 1 90 ? -8.074 -1.863 -5.965 1.00 95.62 90 ALA A C 1
ATOM 709 O O . ALA A 1 90 ? -8.574 -2.927 -5.594 1.00 95.62 90 ALA A O 1
ATOM 710 N N . VAL A 1 91 ? -6.750 -1.684 -6.060 1.00 97.31 91 VAL A N 1
ATOM 711 C CA . VAL A 1 91 ? -5.785 -2.749 -5.752 1.00 97.31 91 VAL A CA 1
ATOM 712 C C . VAL A 1 91 ? -5.867 -3.159 -4.284 1.00 97.31 91 VAL A C 1
ATOM 714 O O . VAL A 1 91 ? -5.965 -4.349 -3.985 1.00 97.31 91 VAL A O 1
ATOM 717 N N . LEU A 1 92 ? -5.875 -2.189 -3.365 1.00 98.06 92 LEU A N 1
ATOM 718 C CA . LEU A 1 92 ? -5.942 -2.463 -1.928 1.00 98.06 92 LEU A CA 1
ATOM 719 C C . LEU A 1 92 ? -7.243 -3.172 -1.542 1.00 98.06 92 LEU A C 1
ATOM 721 O O . LEU A 1 92 ? -7.198 -4.151 -0.803 1.00 98.06 92 LEU A O 1
ATOM 725 N N . LYS A 1 93 ? -8.396 -2.741 -2.071 1.00 97.12 93 LYS A N 1
ATOM 726 C CA . LYS A 1 93 ? -9.681 -3.396 -1.790 1.00 97.12 93 LYS A CA 1
ATOM 727 C C . LYS A 1 93 ? -9.697 -4.832 -2.308 1.00 97.12 93 LYS A C 1
ATOM 729 O O . LYS A 1 93 ? -10.091 -5.726 -1.563 1.00 97.12 93 LYS A O 1
ATOM 734 N N . ALA A 1 94 ? -9.256 -5.063 -3.546 1.00 97.31 94 ALA A N 1
ATOM 735 C CA . ALA A 1 94 ? -9.191 -6.407 -4.119 1.00 97.31 94 ALA A CA 1
ATOM 736 C C . ALA A 1 94 ? -8.254 -7.325 -3.314 1.00 97.31 94 ALA A C 1
ATOM 738 O O . ALA A 1 94 ? -8.586 -8.478 -3.035 1.00 97.31 94 ALA A O 1
ATOM 739 N N . LEU A 1 95 ? -7.110 -6.798 -2.872 1.00 98.06 95 LEU A N 1
ATOM 740 C CA . LEU A 1 95 ? -6.178 -7.527 -2.019 1.00 98.06 95 LEU A CA 1
ATOM 741 C C . LEU A 1 95 ? -6.789 -7.862 -0.653 1.00 98.06 95 LEU A C 1
ATOM 743 O O . LEU A 1 95 ? -6.696 -9.000 -0.200 1.00 98.06 95 LEU A O 1
ATOM 747 N N . PHE A 1 96 ? -7.428 -6.899 0.009 1.00 97.62 96 PHE A N 1
ATOM 748 C CA . PHE A 1 96 ? -7.996 -7.102 1.342 1.00 97.62 96 PHE A CA 1
ATOM 749 C C . PHE A 1 96 ? -9.188 -8.058 1.351 1.00 97.62 96 PHE A C 1
ATOM 751 O O . PHE A 1 96 ? -9.368 -8.772 2.328 1.00 97.62 96 PHE A O 1
ATOM 758 N N . VAL A 1 97 ? -9.961 -8.135 0.264 1.00 95.56 97 VAL A N 1
ATOM 759 C CA . VAL A 1 97 ? -11.045 -9.124 0.127 1.00 95.56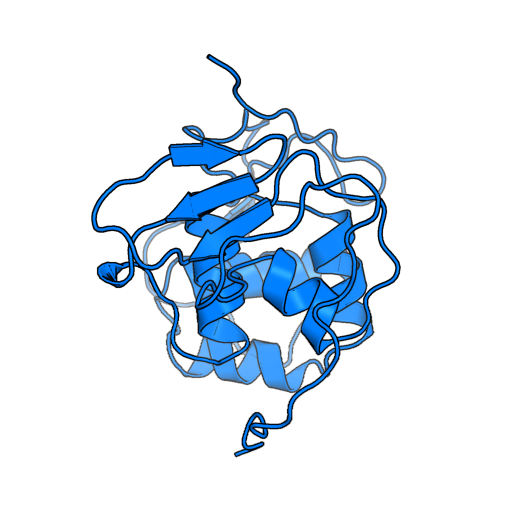 97 VAL A CA 1
ATOM 760 C C . VAL A 1 97 ? -10.506 -10.551 -0.040 1.00 95.56 97 VAL A C 1
ATOM 762 O O . VAL A 1 97 ? -11.154 -11.503 0.384 1.00 95.56 97 VAL A O 1
ATOM 765 N N . THR A 1 98 ? -9.320 -10.720 -0.632 1.00 93.94 98 THR A N 1
ATOM 766 C CA . THR A 1 98 ? -8.693 -12.045 -0.828 1.00 93.94 98 THR A CA 1
ATOM 767 C C . THR A 1 98 ? -7.775 -12.462 0.322 1.00 93.94 98 THR A C 1
ATOM 769 O O . THR A 1 98 ? -7.380 -13.624 0.417 1.00 93.94 98 THR A O 1
ATOM 772 N N . THR A 1 99 ? -7.433 -11.529 1.209 1.00 93.38 99 THR A N 1
ATOM 773 C CA . THR A 1 99 ? -6.515 -11.742 2.329 1.00 93.38 99 THR A CA 1
ATOM 774 C C . THR A 1 99 ? -7.297 -11.879 3.628 1.00 93.38 99 THR A C 1
ATOM 776 O O . THR A 1 99 ? -8.216 -11.109 3.895 1.00 93.38 99 THR A O 1
ATOM 779 N N . LYS A 1 100 ? -6.921 -12.843 4.474 1.00 95.06 100 LYS A N 1
ATOM 780 C CA . LYS A 1 100 ? -7.573 -12.996 5.776 1.00 95.06 100 LYS A CA 1
ATOM 781 C C . LYS A 1 100 ? -7.222 -11.826 6.719 1.00 95.06 100 LYS A C 1
ATOM 783 O O . LYS A 1 100 ? -6.080 -11.355 6.659 1.00 95.06 100 LYS A O 1
ATOM 788 N N . PRO A 1 101 ? -8.143 -11.376 7.596 1.00 96.94 101 PRO A N 1
ATOM 789 C CA . PRO A 1 101 ? -7.902 -10.270 8.531 1.00 96.94 101 PRO A CA 1
ATOM 790 C C . PRO A 1 101 ? -6.617 -10.426 9.358 1.00 96.94 101 PRO A C 1
ATOM 792 O O . PRO A 1 101 ? -5.907 -9.448 9.600 1.00 96.94 101 PRO A O 1
ATOM 795 N N . GLU A 1 102 ? -6.274 -11.663 9.728 1.00 97.88 102 GLU A N 1
ATOM 796 C CA . GLU A 1 102 ? -5.112 -11.999 10.555 1.00 97.88 102 GLU A CA 1
ATOM 797 C C . GLU A 1 102 ? -3.803 -11.516 9.932 1.00 97.88 102 GLU A C 1
ATOM 799 O O . GLU A 1 102 ? -2.909 -11.086 10.648 1.00 97.88 102 GLU A O 1
ATOM 804 N N . ALA A 1 103 ? -3.697 -11.492 8.600 1.00 97.31 103 ALA A N 1
ATOM 805 C CA . ALA A 1 103 ? -2.488 -11.013 7.942 1.00 97.31 103 ALA A CA 1
ATOM 806 C C . ALA A 1 103 ? -2.247 -9.511 8.179 1.00 97.31 103 ALA A C 1
ATOM 808 O O . ALA A 1 103 ? -1.098 -9.084 8.268 1.00 97.31 103 ALA A O 1
ATOM 809 N N . ILE A 1 104 ? -3.310 -8.704 8.290 1.00 98.25 104 ILE A N 1
ATOM 810 C CA . ILE A 1 104 ? -3.190 -7.276 8.622 1.00 98.25 104 ILE A CA 1
ATOM 811 C C . ILE A 1 104 ? -2.973 -7.098 10.123 1.00 98.25 104 ILE A C 1
ATOM 813 O O . ILE A 1 104 ? -2.135 -6.291 10.519 1.00 98.25 104 ILE A O 1
ATOM 817 N N . ILE A 1 105 ? -3.655 -7.890 10.954 1.00 98.50 105 ILE A N 1
ATOM 818 C CA . ILE A 1 105 ? -3.433 -7.915 12.406 1.00 98.50 105 ILE A CA 1
ATOM 819 C C . ILE A 1 105 ? -1.961 -8.212 12.725 1.00 98.50 105 ILE A C 1
ATOM 821 O O . ILE A 1 105 ? -1.352 -7.496 13.519 1.00 98.50 105 ILE A O 1
ATOM 825 N N . ASP A 1 106 ? -1.364 -9.205 12.066 1.00 98.19 106 ASP A N 1
ATOM 826 C CA . ASP A 1 106 ? 0.041 -9.577 12.241 1.00 98.19 106 ASP A CA 1
ATOM 827 C C . ASP A 1 106 ? 0.987 -8.434 11.844 1.00 98.19 106 ASP A C 1
ATOM 829 O O . ASP A 1 106 ? 1.960 -8.160 12.550 1.00 98.19 106 ASP A O 1
ATOM 833 N N . ILE A 1 107 ? 0.679 -7.708 10.761 1.00 98.00 107 ILE A N 1
ATOM 834 C CA . ILE A 1 107 ? 1.431 -6.509 10.358 1.00 98.00 107 ILE A CA 1
ATOM 835 C C . ILE A 1 107 ? 1.393 -5.458 11.468 1.00 98.00 107 ILE A C 1
ATOM 837 O O . ILE A 1 107 ? 2.443 -4.957 11.880 1.00 98.00 107 ILE A O 1
ATOM 841 N N . VAL A 1 108 ? 0.204 -5.147 11.988 1.00 97.88 108 VAL A N 1
ATOM 842 C CA . VAL A 1 108 ? 0.043 -4.136 13.040 1.00 97.88 108 VAL A CA 1
ATOM 843 C C . VAL A 1 108 ? 0.747 -4.554 14.323 1.00 97.88 108 VAL A C 1
ATOM 845 O O . VAL A 1 108 ? 1.461 -3.745 14.905 1.00 97.88 108 VAL A O 1
ATOM 848 N N . ARG A 1 109 ? 0.615 -5.815 14.740 1.00 97.25 109 ARG A N 1
ATOM 849 C CA . ARG A 1 109 ? 1.277 -6.335 15.945 1.00 97.25 109 ARG A CA 1
ATOM 850 C C . ARG A 1 109 ? 2.799 -6.352 15.817 1.00 97.25 109 ARG A C 1
ATOM 852 O O . ARG A 1 109 ? 3.480 -6.117 16.809 1.00 97.25 109 ARG A O 1
ATOM 859 N N . SER A 1 110 ? 3.332 -6.595 14.617 1.00 96.88 110 SER A N 1
ATOM 860 C CA . SER A 1 110 ? 4.782 -6.587 14.381 1.00 96.88 110 SER A CA 1
ATOM 861 C C . SER A 1 110 ? 5.400 -5.189 14.478 1.00 96.88 110 SER A C 1
ATOM 863 O O . SER A 1 110 ? 6.514 -5.044 14.973 1.00 96.88 110 SER A O 1
ATOM 865 N N . GLU A 1 111 ? 4.667 -4.151 14.059 1.00 95.56 111 GLU A N 1
ATOM 866 C CA . GLU A 1 111 ? 5.124 -2.758 14.101 1.00 95.56 111 GLU A CA 1
ATOM 867 C C . GLU A 1 111 ? 4.001 -1.800 14.561 1.00 95.56 111 GLU A C 1
ATOM 869 O O . GLU A 1 111 ? 3.507 -0.994 13.763 1.00 95.56 111 GLU A O 1
ATOM 874 N N . PRO A 1 112 ? 3.603 -1.816 15.851 1.00 95.25 112 PRO A N 1
ATOM 875 C CA . PRO A 1 112 ? 2.409 -1.099 16.325 1.00 95.25 112 PRO A CA 1
ATOM 876 C C . PRO A 1 112 ? 2.486 0.422 16.164 1.00 95.25 112 PRO A C 1
ATOM 878 O O . PRO A 1 112 ? 1.490 1.095 15.901 1.00 95.25 112 PRO A O 1
ATOM 881 N N . THR A 1 113 ? 3.686 0.991 16.294 1.00 95.94 113 THR A N 1
ATOM 882 C CA . THR A 1 113 ? 3.933 2.431 16.116 1.00 95.94 113 THR A CA 1
ATOM 883 C C . THR A 1 113 ? 4.285 2.796 14.668 1.00 95.94 113 THR A C 1
ATOM 885 O O . THR A 1 113 ? 4.297 3.985 14.314 1.00 95.94 113 THR A O 1
ATOM 888 N N . GLY A 1 114 ? 4.502 1.788 13.813 1.00 97.00 114 GLY A N 1
ATOM 889 C CA . GLY A 1 114 ? 4.902 1.915 12.418 1.00 97.00 114 GLY A CA 1
ATOM 890 C C . GLY A 1 114 ? 3.897 2.723 11.601 1.00 97.00 114 GLY A C 1
ATOM 891 O O . GLY A 1 114 ? 2.686 2.503 11.653 1.00 97.00 114 GLY A O 1
ATOM 892 N N . ALA A 1 115 ? 4.394 3.699 10.838 1.00 97.00 115 ALA A N 1
ATOM 893 C CA . ALA A 1 115 ? 3.535 4.570 10.039 1.00 97.00 115 ALA A CA 1
ATOM 894 C C . ALA A 1 115 ? 2.770 3.789 8.958 1.00 97.00 115 ALA A C 1
ATOM 896 O O . ALA A 1 115 ? 1.588 4.046 8.740 1.00 97.00 115 ALA A O 1
ATOM 897 N N . TYR A 1 116 ? 3.427 2.834 8.294 1.00 98.12 116 TYR A N 1
ATOM 898 C CA . TYR A 1 116 ? 2.804 2.029 7.242 1.00 98.12 116 TYR A CA 1
ATOM 899 C C . TYR A 1 116 ? 1.818 1.013 7.813 1.00 98.12 116 TYR A C 1
ATOM 901 O O . TYR A 1 116 ? 0.701 0.947 7.313 1.00 98.12 116 TYR A O 1
ATOM 909 N N . SER A 1 117 ? 2.155 0.328 8.908 1.00 97.88 117 SER A N 1
ATOM 910 C CA . SER A 1 117 ? 1.244 -0.600 9.590 1.00 97.88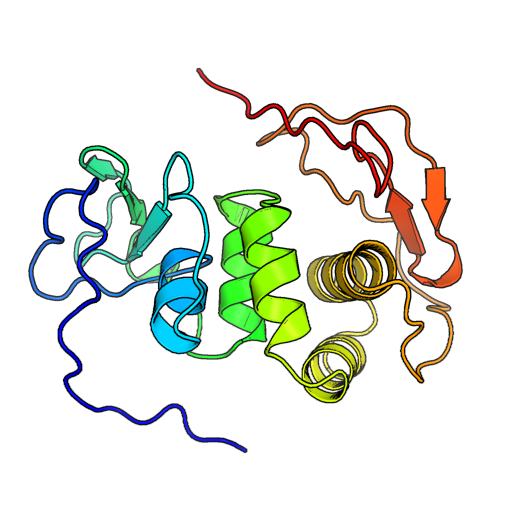 117 SER A CA 1
ATOM 911 C C . SER A 1 117 ? -0.059 0.075 10.010 1.00 97.88 117 SER A C 1
ATOM 913 O O . SER A 1 117 ? -1.138 -0.432 9.719 1.00 97.88 117 SER A O 1
ATOM 915 N N . ARG A 1 118 ? 0.011 1.281 10.591 1.00 98.19 118 ARG A N 1
ATOM 916 C CA . ARG A 1 118 ? -1.189 2.042 10.985 1.00 98.19 118 ARG A CA 1
ATOM 917 C C . ARG A 1 118 ? -1.992 2.569 9.795 1.00 98.19 118 ARG A C 1
ATOM 919 O O . ARG A 1 118 ? -3.219 2.582 9.851 1.00 98.19 118 ARG A O 1
ATOM 926 N N . ARG A 1 119 ? -1.330 2.958 8.696 1.00 98.56 119 ARG A N 1
ATOM 927 C CA . ARG A 1 119 ? -2.017 3.294 7.433 1.00 98.56 119 ARG A CA 1
ATOM 928 C C . ARG A 1 119 ? -2.742 2.073 6.863 1.00 98.56 119 ARG A C 1
ATOM 930 O O . ARG A 1 119 ? -3.889 2.208 6.458 1.00 98.56 119 ARG A O 1
ATOM 937 N N . LEU A 1 120 ? -2.097 0.906 6.845 1.00 98.62 120 LEU A N 1
ATOM 938 C CA . LEU A 1 120 ? -2.676 -0.346 6.347 1.00 98.62 120 LEU A CA 1
ATOM 939 C C . LEU A 1 120 ? -3.858 -0.804 7.192 1.00 98.62 120 LEU A C 1
ATOM 941 O O . LEU A 1 120 ? -4.883 -1.167 6.627 1.00 98.62 120 LEU A O 1
ATOM 945 N N . TRP A 1 121 ? -3.739 -0.715 8.516 1.00 98.62 121 TRP A N 1
ATOM 946 C CA . TRP A 1 121 ? -4.838 -0.976 9.438 1.00 98.62 121 TRP A CA 1
ATOM 947 C C . TRP A 1 121 ? -6.051 -0.101 9.121 1.00 98.62 121 TRP A C 1
ATOM 949 O O . TRP A 1 121 ? -7.120 -0.629 8.822 1.00 98.62 121 TRP A O 1
ATOM 959 N N . PHE A 1 122 ? -5.858 1.222 9.068 1.00 98.62 122 PHE A N 1
ATOM 960 C CA . PHE A 1 122 ? -6.939 2.146 8.728 1.00 98.62 122 PHE A CA 1
ATOM 961 C C . PHE A 1 122 ? -7.548 1.826 7.364 1.00 98.62 122 PHE A C 1
ATOM 963 O O . PHE A 1 122 ? -8.766 1.770 7.232 1.00 98.62 122 PHE A O 1
ATOM 970 N N . LEU A 1 123 ? -6.715 1.621 6.339 1.00 98.62 123 LEU A N 1
ATOM 971 C CA . LEU A 1 123 ? -7.184 1.341 4.984 1.00 98.62 123 LEU A CA 1
ATOM 972 C C . LEU A 1 123 ? -7.972 0.032 4.922 1.00 98.62 123 LEU A C 1
ATOM 974 O O . LEU A 1 123 ? -8.953 -0.023 4.187 1.00 98.62 123 LEU A O 1
ATOM 978 N N . TYR A 1 124 ? -7.579 -0.992 5.682 1.00 98.62 124 TYR A N 1
ATOM 979 C CA . TYR A 1 124 ? -8.311 -2.252 5.755 1.00 98.62 124 TYR A CA 1
ATOM 980 C C . TYR A 1 124 ? -9.708 -2.045 6.336 1.00 98.62 124 TYR A C 1
ATOM 982 O O . TYR A 1 124 ? -10.687 -2.362 5.660 1.00 98.62 124 TYR A O 1
ATOM 990 N N . GLU A 1 125 ? -9.813 -1.469 7.538 1.00 98.31 125 GLU A N 1
ATOM 991 C CA . GLU A 1 125 ? -11.110 -1.254 8.195 1.00 98.31 125 GLU A CA 1
ATOM 992 C C . GLU A 1 125 ? -11.994 -0.306 7.379 1.00 98.31 125 GLU A C 1
ATOM 994 O O . GLU A 1 125 ? -13.186 -0.552 7.186 1.00 98.31 125 GLU A O 1
ATOM 999 N N . TRP A 1 126 ? -11.400 0.750 6.819 1.00 98.19 126 TRP A N 1
ATOM 1000 C CA . TRP A 1 126 ? -12.108 1.722 5.996 1.00 98.19 126 TRP A CA 1
ATOM 1001 C C . TRP A 1 126 ? -12.628 1.092 4.700 1.00 98.19 126 TRP A C 1
ATOM 1003 O O . TRP A 1 126 ? -13.805 1.237 4.392 1.00 98.19 126 TRP A O 1
ATOM 1013 N N . LEU A 1 127 ? -11.808 0.343 3.957 1.00 97.75 127 LEU A N 1
ATOM 1014 C CA . LEU A 1 127 ? -12.236 -0.286 2.703 1.00 97.75 127 LEU A CA 1
ATOM 1015 C C . LEU A 1 127 ? -13.178 -1.472 2.923 1.00 97.75 127 LEU A C 1
ATOM 1017 O O . LEU A 1 127 ? -14.048 -1.721 2.087 1.00 97.75 127 LEU A O 1
ATOM 1021 N N . CYS A 1 128 ? -12.991 -2.244 3.993 1.00 96.50 128 CYS A N 1
ATOM 1022 C CA . CYS A 1 128 ? -13.758 -3.464 4.244 1.00 96.50 128 CYS A CA 1
ATOM 1023 C C . CYS A 1 128 ? -15.018 -3.236 5.071 1.00 96.50 128 CYS A C 1
ATOM 1025 O O . CYS A 1 128 ? -15.930 -4.047 4.970 1.00 96.50 128 CYS A O 1
ATOM 1027 N N . GLY A 1 129 ? -15.094 -2.139 5.827 1.00 95.69 129 GLY A N 1
ATOM 1028 C CA . GLY A 1 129 ? -16.199 -1.884 6.749 1.00 95.69 129 GLY A CA 1
ATOM 1029 C C . GLY A 1 129 ? -16.194 -2.795 7.978 1.00 95.69 129 GLY A C 1
ATOM 1030 O O . GLY A 1 129 ? -17.188 -2.823 8.694 1.00 95.69 129 GLY A O 1
ATOM 1031 N N . ASN A 1 130 ? -15.091 -3.510 8.219 1.00 94.19 130 ASN A N 1
ATOM 1032 C CA . ASN A 1 130 ? -14.940 -4.468 9.307 1.00 94.19 130 ASN A CA 1
ATOM 1033 C C . ASN A 1 130 ? -13.805 -4.009 10.217 1.00 94.19 130 ASN A C 1
ATOM 1035 O O . ASN A 1 130 ? -12.685 -3.817 9.742 1.00 94.19 130 ASN A O 1
ATOM 1039 N N . GLU A 1 131 ? -14.097 -3.862 11.503 1.00 97.31 131 GLU A N 1
ATOM 1040 C CA . GLU A 1 131 ? -13.097 -3.565 12.523 1.00 97.31 131 GLU A CA 1
ATOM 1041 C C . GLU A 1 131 ? -12.252 -4.817 12.814 1.00 97.31 131 GLU A C 1
ATOM 1043 O O . GLU A 1 131 ? -12.783 -5.926 12.900 1.00 97.31 131 GLU A O 1
ATOM 1048 N N . LEU A 1 132 ? -10.932 -4.658 12.910 1.00 97.94 132 LEU A N 1
ATOM 1049 C CA . LEU A 1 132 ? -10.018 -5.746 13.255 1.00 97.94 132 LEU A CA 1
ATOM 1050 C C . LEU A 1 132 ? -10.010 -5.972 14.768 1.00 97.94 132 LEU A C 1
ATOM 1052 O O . LEU A 1 132 ? -10.049 -5.013 15.534 1.00 97.94 132 LEU A O 1
ATOM 1056 N N . ASP A 1 133 ? -9.867 -7.226 15.198 1.00 97.06 133 ASP A N 1
ATOM 1057 C CA . ASP A 1 133 ? -9.759 -7.597 16.617 1.00 97.06 133 ASP A CA 1
ATOM 1058 C C . ASP A 1 133 ? -8.368 -7.262 17.197 1.00 97.06 133 ASP A C 1
ATOM 1060 O O . ASP A 1 133 ? -7.505 -8.116 17.435 1.00 97.06 133 ASP A O 1
ATOM 1064 N N . ILE A 1 134 ? -8.123 -5.960 17.329 1.00 96.25 134 ILE A N 1
ATOM 1065 C CA . ILE A 1 134 ? -6.947 -5.341 17.935 1.00 96.25 134 ILE A CA 1
ATOM 1066 C C . ILE A 1 134 ? -7.359 -4.088 18.709 1.00 96.25 134 ILE A C 1
ATOM 1068 O O . ILE A 1 134 ? -8.323 -3.406 18.363 1.00 96.25 134 ILE A O 1
ATOM 1072 N N . GLU A 1 135 ? -6.620 -3.790 19.774 1.00 97.19 135 GLU A N 1
ATOM 1073 C CA . GLU A 1 135 ? -6.847 -2.602 20.597 1.00 97.19 135 GLU A CA 1
ATOM 1074 C C . GLU A 1 135 ? -6.440 -1.315 19.868 1.00 97.19 135 GLU A C 1
ATOM 1076 O O . GLU A 1 135 ? -5.534 -1.312 19.030 1.00 97.19 135 GLU A O 1
ATOM 1081 N N . ASP A 1 136 ? -7.079 -0.202 20.237 1.00 98.00 136 ASP A N 1
ATOM 1082 C CA . ASP A 1 136 ? -6.731 1.137 19.766 1.00 98.00 136 ASP A CA 1
ATOM 1083 C C . ASP A 1 136 ? -5.239 1.448 19.986 1.00 98.00 136 ASP A C 1
ATOM 1085 O O . ASP A 1 136 ? -4.666 1.200 21.050 1.00 98.00 136 ASP A O 1
ATOM 1089 N N . ALA A 1 137 ? -4.602 2.086 19.003 1.00 96.88 137 ALA A N 1
ATOM 1090 C CA . ALA A 1 137 ? -3.239 2.569 19.153 1.00 96.88 137 ALA A CA 1
ATOM 1091 C C . ALA A 1 137 ? -3.162 3.629 20.261 1.00 96.88 137 ALA A C 1
ATOM 1093 O O . ALA A 1 137 ? -3.702 4.733 20.152 1.00 96.88 137 ALA A O 1
ATOM 1094 N N . THR A 1 138 ? -2.386 3.328 21.299 1.00 93.00 138 THR A N 1
ATOM 1095 C CA . THR A 1 138 ? -2.163 4.225 22.441 1.00 93.00 138 THR A CA 1
ATOM 1096 C C . THR A 1 138 ? -0.945 5.139 22.263 1.00 93.00 138 THR A C 1
ATOM 1098 O O . THR A 1 138 ? -0.844 6.168 22.930 1.00 93.00 138 THR A O 1
ATOM 1101 N N . GLN A 1 139 ? -0.033 4.825 21.331 1.00 91.19 139 GLN A N 1
ATOM 1102 C CA . GLN A 1 139 ? 1.252 5.518 21.156 1.00 91.19 139 GLN A CA 1
ATOM 1103 C C . GLN A 1 139 ? 1.566 5.878 19.691 1.00 91.19 139 GLN A C 1
ATOM 1105 O O . GLN A 1 139 ? 0.993 5.334 18.751 1.00 91.19 139 GLN A O 1
ATOM 1110 N N . GLY A 1 140 ? 2.515 6.801 19.489 1.00 90.00 140 GLY A N 1
ATOM 1111 C CA . GLY A 1 140 ? 2.998 7.244 18.171 1.00 90.00 140 GLY A CA 1
ATOM 1112 C C . GLY A 1 140 ? 2.339 8.531 17.657 1.00 90.00 140 GLY A C 1
ATOM 1113 O O . GLY A 1 140 ? 1.345 8.995 18.195 1.00 90.00 140 GLY A O 1
ATOM 1114 N N . ASN A 1 141 ? 2.872 9.154 16.608 1.00 95.19 141 ASN A N 1
ATOM 1115 C CA . ASN A 1 141 ? 2.298 10.392 16.052 1.00 95.19 141 ASN A CA 1
ATOM 1116 C C . ASN A 1 141 ? 1.178 10.116 15.044 1.00 95.19 141 ASN A C 1
ATOM 1118 O O . ASN A 1 141 ? 1.138 9.042 14.444 1.00 95.19 141 ASN A O 1
ATOM 1122 N N . PHE A 1 142 ? 0.305 11.098 14.804 1.00 97.69 142 PHE A N 1
ATOM 1123 C CA . PHE A 1 142 ? -0.708 11.006 13.751 1.00 97.69 142 PHE A CA 1
ATOM 1124 C C . PHE A 1 142 ? -0.078 11.013 12.350 1.00 97.69 142 PHE A C 1
ATOM 1126 O O . PHE A 1 142 ? 0.513 12.014 11.925 1.00 97.69 142 PHE A O 1
ATOM 1133 N N . VAL A 1 143 ? -0.252 9.920 11.604 1.00 97.75 143 VAL A N 1
ATOM 1134 C CA . VAL A 1 143 ? 0.301 9.756 10.245 1.00 97.75 143 VAL A CA 1
ATOM 1135 C C . VAL A 1 143 ? -0.772 9.967 9.185 1.00 97.75 143 VAL A C 1
ATOM 1137 O O . VAL A 1 143 ? -1.896 9.511 9.352 1.00 97.75 143 VAL A O 1
ATOM 1140 N N . ALA A 1 144 ? -0.449 10.681 8.110 1.00 98.44 144 ALA A N 1
ATOM 1141 C CA . ALA A 1 144 ? -1.380 10.908 7.008 1.00 98.44 144 ALA A CA 1
ATOM 1142 C C . ALA A 1 144 ? -1.554 9.645 6.143 1.00 98.44 144 ALA A C 1
ATOM 1144 O O . ALA A 1 144 ? -0.593 8.896 5.945 1.00 98.44 144 ALA A O 1
ATOM 1145 N N . ILE A 1 145 ? -2.761 9.413 5.613 1.00 98.31 145 ILE A N 1
ATOM 1146 C CA . ILE A 1 145 ? -3.019 8.323 4.657 1.00 98.31 145 ILE A CA 1
ATOM 1147 C C . ILE A 1 145 ? -2.376 8.612 3.309 1.00 98.31 145 ILE A C 1
ATOM 1149 O O . ILE A 1 145 ? -1.626 7.780 2.797 1.00 98.31 145 ILE A O 1
ATOM 1153 N N . ILE A 1 146 ? -2.665 9.776 2.744 1.00 97.94 146 ILE A N 1
ATOM 1154 C CA . ILE A 1 146 ? -2.105 10.249 1.489 1.00 97.94 146 ILE A CA 1
ATOM 1155 C C . ILE A 1 146 ? -0.748 10.882 1.768 1.00 97.94 146 ILE A C 1
ATOM 1157 O O . ILE A 1 146 ? -0.622 11.756 2.629 1.00 97.94 146 ILE A O 1
ATOM 1161 N N . ASN A 1 147 ? 0.249 10.432 1.008 1.00 96.25 147 ASN A N 1
ATOM 1162 C CA . ASN A 1 147 ? 1.521 11.124 0.872 1.00 96.25 147 ASN A CA 1
ATOM 1163 C C . ASN A 1 147 ? 1.335 12.270 -0.132 1.00 96.25 147 ASN A C 1
ATOM 1165 O O . ASN A 1 147 ? 1.116 12.021 -1.320 1.00 96.25 147 ASN A O 1
ATOM 1169 N N . ASP A 1 148 ? 1.437 13.504 0.354 1.00 96.12 148 ASP A N 1
ATOM 1170 C CA . ASP A 1 148 ? 1.215 14.722 -0.424 1.00 96.12 148 ASP A CA 1
ATOM 1171 C C . ASP A 1 148 ? 2.257 14.954 -1.524 1.00 96.12 148 ASP A C 1
ATOM 1173 O O . ASP A 1 148 ? 1.994 15.728 -2.436 1.00 96.12 148 ASP A O 1
ATOM 1177 N N . THR A 1 149 ? 3.396 14.259 -1.495 1.00 95.75 149 THR A N 1
ATOM 1178 C CA . THR A 1 149 ? 4.384 14.270 -2.587 1.00 95.75 149 THR A CA 1
ATOM 1179 C C . THR A 1 149 ? 3.978 13.402 -3.777 1.00 95.75 149 THR A C 1
ATOM 1181 O O . THR A 1 149 ? 4.462 13.623 -4.882 1.00 95.75 149 THR A O 1
ATOM 1184 N N . LEU A 1 150 ? 3.082 12.429 -3.576 1.00 95.62 150 LEU A N 1
ATOM 1185 C CA . LEU A 1 150 ? 2.646 11.493 -4.621 1.00 95.62 150 LEU A CA 1
ATOM 1186 C C . LEU A 1 150 ? 1.227 11.785 -5.113 1.00 95.62 150 LEU A C 1
ATOM 1188 O O . LEU A 1 150 ? 0.908 11.520 -6.271 1.00 95.62 150 LEU A O 1
ATOM 1192 N N . GLN A 1 151 ? 0.360 12.285 -4.234 1.00 97.12 151 GLN A N 1
ATOM 1193 C CA . GLN A 1 151 ? -1.068 12.463 -4.491 1.00 97.12 151 GLN A CA 1
ATOM 1194 C C . GLN A 1 151 ? -1.586 13.723 -3.793 1.00 97.12 151 GLN A C 1
ATOM 1196 O O . GLN A 1 151 ? -1.065 14.122 -2.754 1.00 97.12 151 GLN A O 1
ATOM 1201 N N . TYR A 1 152 ? -2.618 14.353 -4.348 1.00 97.56 152 TYR A N 1
ATOM 1202 C CA . TYR A 1 152 ? -3.263 15.501 -3.714 1.00 97.56 152 TYR A CA 1
ATOM 1203 C C . TYR A 1 152 ? -4.169 15.028 -2.565 1.00 97.56 152 TYR A C 1
ATOM 1205 O O . TYR A 1 152 ? -5.075 14.224 -2.801 1.00 97.56 152 TYR A O 1
ATOM 1213 N N . PRO A 1 153 ? -3.937 15.490 -1.322 1.00 97.81 153 PRO A N 1
ATOM 1214 C CA . PRO A 1 153 ? -4.794 15.150 -0.195 1.00 97.81 153 PRO A CA 1
ATOM 1215 C C . PRO A 1 153 ? -6.094 15.966 -0.210 1.00 97.81 153 PRO A C 1
ATOM 1217 O O . PRO A 1 153 ? -6.144 17.071 -0.749 1.00 97.81 153 PRO A O 1
ATOM 1220 N N . GLY A 1 154 ? -7.127 15.435 0.442 1.00 96.88 154 GLY A N 1
ATOM 1221 C CA . GLY A 1 154 ? -8.340 16.179 0.783 1.00 96.88 154 GLY A CA 1
ATOM 1222 C C . GLY A 1 154 ? -8.306 16.790 2.188 1.00 96.88 154 GLY A C 1
ATOM 1223 O O . GLY A 1 154 ? -7.269 16.756 2.864 1.00 96.88 154 GLY A O 1
ATOM 1224 N N . PRO A 1 155 ? -9.455 17.306 2.665 1.00 96.19 155 PRO A N 1
ATOM 1225 C CA . PRO A 1 155 ? -9.646 17.669 4.066 1.00 96.19 155 PRO A CA 1
ATOM 1226 C C . PRO A 1 155 ? -9.295 16.505 4.998 1.00 96.19 155 PRO A C 1
ATOM 1228 O O . PRO A 1 155 ? -9.607 15.350 4.711 1.00 96.19 155 PRO A O 1
ATOM 1231 N N . SER A 1 156 ? -8.624 16.798 6.115 1.00 95.94 156 SER A N 1
ATOM 1232 C CA . SER A 1 156 ? -8.146 15.753 7.022 1.00 95.94 156 SER A CA 1
ATOM 1233 C C . SER A 1 156 ? -9.035 15.576 8.248 1.00 95.94 156 SER A C 1
ATOM 1235 O O . SER A 1 156 ? -9.300 16.545 8.960 1.00 95.94 156 SER A O 1
ATOM 1237 N N . HIS A 1 157 ? -9.363 14.327 8.574 1.00 96.62 157 HIS A N 1
ATOM 1238 C CA . HIS A 1 157 ? -10.046 13.940 9.807 1.00 96.62 157 HIS A CA 1
ATOM 1239 C C . HIS A 1 157 ? -9.213 12.920 10.589 1.00 96.62 157 HIS A C 1
ATOM 1241 O O . HIS A 1 157 ? -8.633 11.997 10.020 1.00 96.62 157 HIS A O 1
ATOM 1247 N N . ASN A 1 158 ? -9.146 13.062 11.910 1.00 98.12 158 ASN A N 1
ATOM 1248 C CA . ASN A 1 158 ? -8.378 12.146 12.748 1.00 98.12 158 ASN A CA 1
ATOM 1249 C C . ASN A 1 158 ? -9.170 10.866 13.034 1.00 98.12 158 ASN A C 1
ATOM 1251 O O . ASN A 1 158 ? -10.217 10.913 13.673 1.00 98.12 158 ASN A O 1
ATOM 1255 N N . SER A 1 159 ? -8.613 9.717 12.659 1.00 97.94 159 SER A N 1
ATOM 1256 C CA . SER A 1 159 ? -8.999 8.422 13.210 1.00 97.94 159 SER A CA 1
ATOM 1257 C C . SER A 1 159 ? -8.134 8.133 14.436 1.00 97.94 159 SER A C 1
ATOM 1259 O O . SER A 1 159 ? -6.941 7.846 14.313 1.00 97.94 159 SER A O 1
ATOM 1261 N N . LYS A 1 160 ? -8.720 8.275 15.632 1.00 97.94 160 LYS A N 1
ATOM 1262 C CA . LYS A 1 160 ? -8.001 8.125 16.910 1.00 97.94 160 LYS A CA 1
ATOM 1263 C C . LYS A 1 160 ? -7.533 6.688 17.143 1.00 97.94 160 LYS A C 1
ATOM 1265 O O . LYS A 1 160 ? -6.355 6.523 17.441 1.00 97.94 160 LYS A O 1
ATOM 1270 N N . ARG A 1 161 ? -8.400 5.700 16.882 1.00 97.75 161 ARG A N 1
ATOM 1271 C CA . ARG A 1 161 ? -8.113 4.254 16.956 1.00 97.75 161 ARG A CA 1
ATOM 1272 C C . ARG A 1 161 ? -6.809 3.871 16.267 1.00 97.75 161 ARG A C 1
ATOM 1274 O O . ARG A 1 161 ? -5.958 3.217 16.844 1.00 97.75 161 ARG A O 1
ATOM 1281 N N . HIS A 1 162 ? -6.605 4.387 15.062 1.00 98.31 162 HIS A N 1
ATOM 1282 C CA . HIS A 1 162 ? -5.423 4.102 14.251 1.00 98.31 162 HIS A CA 1
ATOM 1283 C C . HIS A 1 162 ? -4.269 5.084 14.491 1.00 98.31 162 HIS A C 1
ATOM 1285 O O . HIS A 1 162 ? -3.154 4.889 14.005 1.00 98.31 162 HIS A O 1
ATOM 1291 N N . ARG A 1 163 ? -4.546 6.213 15.156 1.00 98.25 163 ARG A N 1
ATOM 1292 C CA . ARG A 1 163 ? -3.702 7.418 15.165 1.00 98.25 163 ARG A CA 1
ATOM 1293 C C . ARG A 1 163 ? -3.300 7.833 13.744 1.00 98.25 163 ARG A C 1
ATOM 1295 O O . ARG A 1 163 ? -2.127 8.045 13.432 1.00 98.25 163 ARG A O 1
ATOM 1302 N N . VAL A 1 164 ? -4.294 7.937 12.867 1.00 98.56 164 VAL A N 1
ATOM 1303 C CA . VAL A 1 164 ? -4.145 8.271 11.445 1.00 98.56 164 VAL A CA 1
ATOM 1304 C C . VAL A 1 164 ? -4.912 9.551 11.124 1.00 98.56 164 VAL A C 1
ATOM 1306 O O . VAL A 1 164 ? -6.041 9.739 11.567 1.00 98.56 164 VAL A O 1
ATOM 1309 N N . ARG A 1 165 ? -4.306 10.435 10.331 1.00 98.62 165 ARG A N 1
ATOM 1310 C CA . ARG A 1 165 ? -4.976 11.549 9.653 1.00 98.62 165 ARG A CA 1
ATOM 1311 C C . ARG A 1 165 ? -5.539 11.030 8.334 1.00 98.62 165 ARG A C 1
ATOM 1313 O O . ARG A 1 165 ? -4.797 10.871 7.365 1.00 98.62 165 ARG A O 1
ATOM 1320 N N . ASN A 1 166 ? -6.838 10.755 8.305 1.00 98.44 166 ASN A N 1
ATOM 1321 C CA . ASN A 1 166 ? -7.550 10.446 7.076 1.00 98.44 166 ASN A CA 1
ATOM 1322 C C . ASN A 1 166 ? -7.668 11.722 6.240 1.00 98.44 166 ASN A C 1
ATOM 1324 O O . ASN A 1 166 ? -8.545 12.541 6.488 1.00 98.44 166 ASN A O 1
ATOM 1328 N N . ASN A 1 167 ? -6.757 11.886 5.289 1.00 98.19 167 ASN A N 1
ATOM 1329 C CA . ASN A 1 167 ? -6.727 12.961 4.301 1.00 98.19 167 ASN A CA 1
ATOM 1330 C C . ASN A 1 167 ? -7.062 12.440 2.890 1.00 98.19 167 ASN A C 1
ATOM 1332 O O . ASN A 1 167 ? -6.542 12.954 1.897 1.00 98.19 167 ASN A O 1
ATOM 1336 N N . LEU A 1 168 ? -7.889 11.391 2.801 1.00 98.25 168 LEU A N 1
ATOM 1337 C CA . LEU A 1 168 ? -8.466 10.944 1.536 1.00 98.25 168 LEU A CA 1
ATOM 1338 C C . LEU A 1 168 ? -9.419 12.028 0.983 1.00 98.25 168 LEU A C 1
ATOM 1340 O O . LEU A 1 168 ? -10.163 12.628 1.756 1.00 98.25 168 LEU A O 1
ATOM 1344 N N . PRO A 1 169 ? -9.432 12.286 -0.336 1.00 97.31 169 PRO A N 1
ATOM 1345 C CA . PRO A 1 169 ? -10.248 13.333 -0.967 1.00 97.31 169 PRO A CA 1
ATOM 1346 C C . PRO A 1 169 ? -11.743 13.002 -1.107 1.00 97.31 169 PRO A C 1
ATOM 1348 O O . PRO A 1 169 ? -12.459 13.692 -1.829 1.00 97.31 169 PRO A O 1
ATOM 1351 N N . GLY A 1 170 ? -12.231 11.961 -0.434 1.00 96.31 170 GLY A N 1
ATOM 1352 C CA . GLY A 1 170 ? -13.637 11.583 -0.468 1.00 96.31 170 GLY A CA 1
ATOM 1353 C C . GLY A 1 170 ? -13.993 10.523 0.567 1.00 96.31 170 GLY A C 1
ATOM 1354 O O . GLY A 1 170 ? -13.301 10.347 1.572 1.00 96.31 170 GLY A O 1
ATOM 1355 N N . THR A 1 171 ? -15.095 9.823 0.320 1.00 94.56 171 THR A N 1
ATOM 1356 C CA . THR A 1 171 ? -15.649 8.795 1.208 1.00 94.56 171 THR A CA 1
ATOM 1357 C C . THR A 1 171 ? -15.452 7.397 0.622 1.00 94.56 171 THR A C 1
ATOM 1359 O O . THR A 1 171 ? -14.867 7.229 -0.447 1.00 94.56 171 THR A O 1
ATOM 1362 N N . ARG A 1 172 ? -15.917 6.361 1.327 1.00 91.44 172 ARG A N 1
ATOM 1363 C CA . ARG A 1 172 ? -15.795 4.967 0.861 1.00 91.44 172 ARG A CA 1
ATOM 1364 C C . ARG A 1 172 ? -16.580 4.721 -0.419 1.00 91.44 172 ARG A C 1
ATOM 1366 O O . ARG A 1 172 ? -16.190 3.899 -1.238 1.00 91.44 172 ARG A O 1
ATOM 1373 N N . GLU A 1 173 ? -17.683 5.441 -0.563 1.00 90.88 173 GLU A N 1
ATOM 1374 C CA . GLU A 1 173 ? -18.603 5.368 -1.687 1.00 90.88 173 GLU A CA 1
ATOM 1375 C C . GLU A 1 173 ? -18.016 6.066 -2.921 1.00 90.88 173 GLU A C 1
ATOM 1377 O O . GLU A 1 173 ? -18.242 5.624 -4.045 1.00 90.88 173 GLU A O 1
ATOM 1382 N N . PHE A 1 174 ? -17.227 7.129 -2.719 1.00 94.44 174 PHE A N 1
ATOM 1383 C CA . PHE A 1 174 ? -16.528 7.834 -3.790 1.00 94.44 174 PHE A CA 1
ATOM 1384 C C . PHE A 1 174 ? -15.309 8.609 -3.265 1.00 94.44 174 PHE A C 1
ATOM 1386 O O . PHE A 1 174 ? -15.450 9.599 -2.545 1.00 94.44 174 PHE A O 1
ATOM 1393 N N . CYS A 1 175 ? -14.101 8.190 -3.661 1.00 97.19 175 CYS A N 1
ATOM 1394 C CA . CYS A 1 175 ? -12.841 8.831 -3.271 1.00 97.19 175 CYS A CA 1
ATOM 1395 C C . CYS A 1 175 ? -11.927 9.055 -4.491 1.00 97.19 175 CYS A C 1
ATOM 1397 O O . CYS A 1 175 ? -11.175 8.150 -4.868 1.00 97.19 175 CYS A O 1
ATOM 1399 N N . PRO A 1 176 ? -11.959 10.250 -5.110 1.00 95.50 176 PRO A N 1
ATOM 1400 C CA . PRO A 1 176 ? -11.192 10.536 -6.318 1.00 95.50 176 PRO A CA 1
ATOM 1401 C C . PRO A 1 176 ? -9.711 10.755 -5.989 1.00 95.50 176 PRO A C 1
ATOM 1403 O O . PRO A 1 176 ? -9.301 11.838 -5.581 1.00 95.50 176 PRO A O 1
ATOM 1406 N N . LEU A 1 177 ? -8.884 9.726 -6.166 1.00 95.81 177 LEU A N 1
ATOM 1407 C CA . LEU A 1 177 ? -7.442 9.847 -5.966 1.00 95.81 177 LEU A CA 1
ATOM 1408 C C . LEU A 1 177 ? -6.783 10.564 -7.144 1.00 95.81 177 LEU A C 1
ATOM 1410 O O . LEU A 1 177 ? -6.768 10.051 -8.260 1.00 95.81 177 LEU A O 1
ATOM 1414 N N . ILE A 1 178 ? -6.175 11.718 -6.876 1.00 94.75 178 ILE A N 1
ATOM 1415 C CA . ILE A 1 178 ? -5.465 12.506 -7.887 1.00 94.75 178 ILE A CA 1
ATOM 1416 C C . ILE A 1 178 ? -3.967 12.367 -7.636 1.00 94.75 178 ILE A C 1
ATOM 1418 O O . ILE A 1 178 ? -3.462 12.762 -6.583 1.00 94.75 178 ILE A O 1
ATOM 1422 N N . ARG A 1 179 ? -3.251 11.781 -8.597 1.00 93.31 179 ARG A N 1
ATOM 1423 C CA . ARG A 1 179 ? -1.789 11.663 -8.561 1.00 93.31 179 ARG A CA 1
ATOM 1424 C C . ARG A 1 179 ? -1.142 12.985 -8.961 1.00 93.31 179 ARG A C 1
ATOM 1426 O O . ARG A 1 179 ? -1.671 13.716 -9.792 1.00 93.31 179 ARG A O 1
ATOM 1433 N N . ARG A 1 180 ? 0.017 13.273 -8.377 1.00 92.94 180 ARG A N 1
ATOM 1434 C CA . ARG A 1 180 ? 0.887 14.340 -8.867 1.00 92.94 180 ARG A CA 1
ATOM 1435 C C . ARG A 1 180 ? 1.650 13.836 -10.080 1.00 92.94 180 ARG A C 1
ATOM 1437 O O . ARG A 1 180 ? 2.284 12.780 -10.023 1.00 92.94 180 ARG A O 1
ATOM 1444 N N . THR A 1 181 ? 1.559 14.594 -11.157 1.00 85.81 181 THR A N 1
ATOM 1445 C CA . THR A 1 181 ? 2.432 14.488 -12.323 1.00 85.81 181 THR A CA 1
ATOM 1446 C C . THR A 1 181 ? 3.449 15.625 -12.259 1.00 85.81 181 THR A C 1
ATOM 1448 O O . THR A 1 181 ? 3.266 16.558 -11.474 1.00 85.81 181 THR A O 1
ATOM 1451 N N . GLU A 1 182 ? 4.534 15.510 -13.021 1.00 69.12 182 GLU A N 1
ATOM 1452 C CA . GLU A 1 182 ? 5.491 16.612 -13.209 1.00 69.12 182 GLU A CA 1
ATOM 1453 C C . GLU A 1 182 ? 4.817 17.860 -13.796 1.00 69.12 182 GLU A C 1
ATOM 1455 O O . GLU A 1 182 ? 3.831 17.693 -14.558 1.00 69.12 182 GLU A O 1
#

Sequence (182 aa):
MVAYNQNSRPVPVFHAFPALEEGSTLAGYAALIAGHGLLVPAPDYLCAIGTKHKRYEKGRWRIFTPRHKPNDSLHNHLTFALKHEGIDLAVLKALFVTTKPEAIIDIVRSEPTGAYSRRLWFLYEWLCGNELDIEDATQGNFVAIINDTLQYPGPSHNSKRHRVRNNLPGTREFCPLIRRTE

pLDDT: mean 91.52, std 14.61, range [28.47, 98.69]

Mean predicted aligned error: 5.23 Å

Secondary structure (DSSP, 8-state):
--------PPPP--TTSPPPPTT-EE-HHHHHHHHHT---PPPS-EEEE-SSSS-EEETTEEEEPGGGPPPSSHHHHHHHHHHHT---HHHHHHHHHHS-HHHHHHHHHHSTT-HHHHHHHHHHHHHH----SSPPP-SSPPEESS-TTTB-----EEETTTTEEE--SS-SS-----BPP-